Protein AF-A0A8H7SAU2-F1 (afdb_monomer_lite)

Sequence (273 aa):
MRPKKKQRILSVDTQWGIENRSTLSLKQFATQFSLLDKQRALNIYRSIIDQYLMGDRTRLKADLDTWERSSDYVIFWMERKRTQKQLNSRSTIATYTENILQQETDRLITDDIQPQQLVSSVGPSTRPEIDTIHAPQDCTSAQENDLTSGESSTSIPTASIFSDIRHIPPWQFAGMDIASAFNNYKLAVNGKTADNLLPIETHIHEILALSNILLLCPNQHSNLVLEYIPEEVLLSFHNSLLGECLYMNISWTDDEYIKVTRIVEEPNQILEL

pLDDT: mean 75.84, std 23.65, range [27.8, 98.38]

Structure (mmCIF, N/CA/C/O backbone):
data_AF-A0A8H7SAU2-F1
#
_entry.id   AF-A0A8H7SAU2-F1
#
loop_
_atom_site.group_PDB
_atom_site.id
_atom_site.type_symbol
_atom_site.label_atom_id
_atom_site.label_alt_id
_atom_site.label_comp_id
_atom_site.label_asym_id
_atom_site.label_entity_id
_atom_site.label_seq_id
_atom_site.pdbx_PDB_ins_code
_atom_site.Cartn_x
_atom_site.Cartn_y
_atom_site.Cartn_z
_atom_site.occupancy
_atom_site.B_iso_or_equiv
_atom_site.auth_seq_id
_atom_site.auth_comp_id
_atom_site.auth_asym_id
_atom_site.auth_atom_id
_atom_site.pdbx_PDB_model_num
ATOM 1 N N . MET A 1 1 ? 44.007 -32.999 -21.510 1.00 48.88 1 MET A N 1
ATOM 2 C CA . MET A 1 1 ? 42.570 -32.801 -21.211 1.00 48.88 1 MET A CA 1
ATOM 3 C C . MET A 1 1 ? 42.355 -31.361 -20.766 1.00 48.88 1 MET A C 1
ATOM 5 O O . MET A 1 1 ? 42.952 -30.963 -19.777 1.00 48.88 1 MET A O 1
ATOM 9 N N . ARG A 1 2 ? 41.585 -30.551 -21.507 1.00 48.62 2 ARG A N 1
ATOM 10 C CA . ARG A 1 2 ? 41.234 -29.189 -21.061 1.00 48.62 2 ARG A CA 1
ATOM 11 C C . ARG A 1 2 ? 40.118 -29.288 -20.011 1.00 48.62 2 ARG A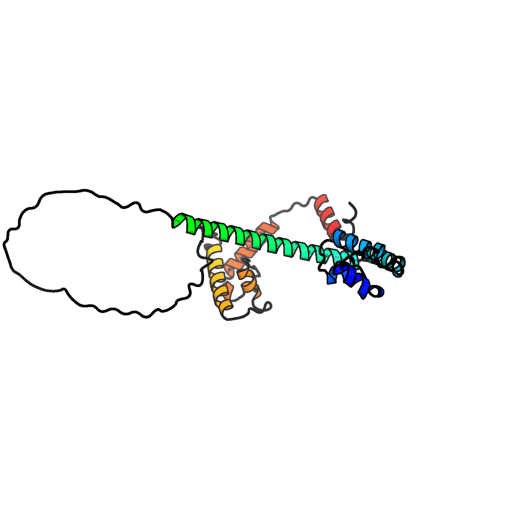 C 1
ATOM 13 O O . ARG A 1 2 ? 39.150 -30.006 -20.268 1.00 48.62 2 ARG A O 1
ATOM 20 N N . PRO A 1 3 ? 40.223 -28.612 -18.857 1.00 58.72 3 PRO A N 1
ATOM 21 C CA . PRO A 1 3 ? 39.174 -28.657 -17.848 1.00 58.72 3 PRO A CA 1
ATOM 22 C C . PRO A 1 3 ? 37.897 -28.020 -18.409 1.00 58.72 3 PRO A C 1
ATOM 24 O O . PRO A 1 3 ? 37.919 -26.896 -18.915 1.00 58.72 3 PRO A O 1
ATOM 27 N N . LYS A 1 4 ? 36.778 -28.751 -18.342 1.00 64.06 4 LYS A N 1
ATOM 28 C CA . LYS A 1 4 ? 35.452 -28.230 -18.693 1.00 64.06 4 LYS A CA 1
ATOM 29 C C . LYS A 1 4 ? 35.111 -27.113 -17.700 1.00 64.06 4 LYS A C 1
ATOM 31 O O . LYS A 1 4 ? 34.905 -27.385 -16.518 1.00 64.06 4 LYS A O 1
ATOM 36 N N . LYS A 1 5 ? 35.091 -25.855 -18.156 1.00 66.44 5 LYS A N 1
ATOM 37 C CA . LYS A 1 5 ? 34.616 -24.722 -17.347 1.00 66.44 5 LYS A CA 1
ATOM 38 C C . LYS A 1 5 ? 33.158 -24.993 -16.965 1.00 66.44 5 LYS A C 1
ATOM 40 O O . LYS A 1 5 ? 32.322 -25.160 -17.848 1.00 66.44 5 LYS A O 1
ATOM 45 N N . LYS A 1 6 ? 32.870 -25.053 -15.661 1.00 69.25 6 LYS A N 1
ATOM 46 C CA . LYS A 1 6 ? 31.499 -25.133 -15.145 1.00 69.25 6 LYS A CA 1
ATOM 47 C C . LYS A 1 6 ? 30.733 -23.904 -15.634 1.00 69.25 6 LYS A C 1
ATOM 49 O O . LYS A 1 6 ? 31.170 -22.776 -15.405 1.00 69.25 6 LYS A O 1
ATOM 54 N N . GLN A 1 7 ? 29.631 -24.132 -16.336 1.00 73.56 7 GLN A N 1
ATOM 55 C CA . GLN A 1 7 ? 28.734 -23.078 -16.789 1.00 73.56 7 GLN A CA 1
ATOM 56 C C . GLN A 1 7 ? 28.136 -22.413 -15.543 1.00 73.56 7 GLN A C 1
ATOM 58 O O . GLN A 1 7 ? 27.571 -23.096 -14.689 1.00 73.56 7 GLN A O 1
ATOM 63 N N . ARG A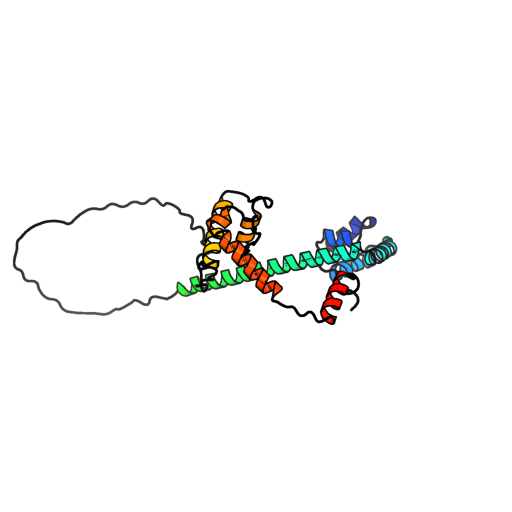 1 8 ? 28.347 -21.103 -15.376 1.00 81.94 8 ARG A N 1
ATOM 64 C CA . ARG A 1 8 ? 27.736 -20.356 -14.271 1.00 81.94 8 ARG A CA 1
ATOM 65 C C . ARG A 1 8 ? 26.236 -20.285 -14.535 1.00 81.94 8 ARG A C 1
ATOM 67 O O . ARG A 1 8 ? 25.830 -19.806 -15.589 1.00 81.94 8 ARG A O 1
ATOM 74 N N . ILE A 1 9 ? 25.445 -20.786 -13.592 1.00 89.69 9 ILE A N 1
ATOM 75 C CA . ILE A 1 9 ? 23.991 -20.646 -13.614 1.00 89.69 9 ILE A CA 1
ATOM 76 C C . ILE A 1 9 ? 23.690 -19.174 -13.331 1.00 89.69 9 ILE A C 1
ATOM 78 O O . ILE A 1 9 ? 24.150 -18.634 -12.323 1.00 89.69 9 ILE A O 1
ATOM 82 N N . LEU A 1 10 ? 22.988 -18.522 -14.255 1.00 93.81 10 LEU A N 1
ATOM 83 C CA . LEU A 1 10 ? 22.533 -17.147 -14.084 1.00 93.81 10 LEU A CA 1
ATOM 84 C C . LEU A 1 10 ? 21.370 -17.120 -13.093 1.00 93.81 10 LEU A C 1
ATOM 86 O O . LEU A 1 10 ? 20.569 -18.053 -13.034 1.00 93.81 10 LEU A O 1
ATOM 90 N N . SER A 1 11 ? 21.282 -16.050 -12.308 1.00 95.38 11 SER A N 1
ATOM 91 C CA . SER A 1 11 ? 20.118 -15.818 -11.462 1.00 95.38 11 SER A CA 1
ATOM 92 C C . SER A 1 11 ? 18.881 -15.537 -12.326 1.00 95.38 11 SER A C 1
ATOM 94 O O . SER A 1 11 ? 18.994 -15.047 -13.452 1.00 95.38 11 SER A O 1
ATOM 96 N N . VAL A 1 12 ? 17.696 -15.865 -11.803 1.00 96.81 12 VAL A N 1
ATOM 97 C CA . VAL A 1 12 ? 16.419 -15.766 -12.540 1.00 96.81 12 VAL A CA 1
ATOM 98 C C . VAL A 1 12 ? 16.156 -14.340 -13.037 1.00 96.81 12 VAL A C 1
ATOM 100 O O . VAL A 1 12 ? 15.708 -14.144 -14.162 1.00 96.81 12 VAL A O 1
ATOM 103 N N . ASP A 1 13 ? 16.491 -13.342 -12.224 1.00 96.38 13 ASP A N 1
ATOM 104 C CA . ASP A 1 13 ? 16.381 -11.922 -12.559 1.00 96.38 13 ASP A CA 1
ATOM 105 C C . ASP A 1 13 ? 17.319 -11.492 -13.692 1.00 96.38 13 ASP A C 1
ATOM 107 O O . ASP A 1 13 ? 16.901 -10.788 -14.613 1.00 96.38 13 ASP A O 1
ATOM 111 N N . THR A 1 14 ? 18.558 -11.980 -13.677 1.00 96.88 14 THR A N 1
ATOM 112 C CA . THR A 1 14 ? 19.530 -11.752 -14.749 1.00 96.88 14 THR A CA 1
ATOM 113 C C . THR A 1 14 ? 19.061 -12.381 -16.056 1.00 96.88 14 THR A C 1
ATOM 115 O O . THR A 1 14 ? 19.073 -11.721 -17.093 1.00 96.88 14 THR A O 1
ATOM 118 N N . GLN A 1 15 ? 18.619 -13.641 -16.008 1.00 97.19 15 GLN A N 1
ATOM 119 C CA . GLN A 1 15 ? 18.133 -14.360 -17.184 1.00 97.19 15 GLN A CA 1
ATOM 120 C C . GLN A 1 15 ? 16.924 -13.648 -17.807 1.00 97.19 15 GLN A C 1
ATOM 122 O O . GLN A 1 15 ? 16.921 -13.378 -19.007 1.00 97.19 15 GLN A O 1
ATOM 127 N N . TRP A 1 16 ? 15.949 -13.250 -16.986 1.00 97.69 16 TRP A N 1
ATOM 128 C CA . TRP A 1 16 ? 14.781 -12.503 -17.449 1.00 97.69 16 TRP A CA 1
ATOM 129 C C . TRP A 1 16 ? 15.165 -11.154 -18.076 1.00 97.69 16 TRP A C 1
ATOM 131 O O . TRP A 1 16 ? 14.619 -10.777 -19.114 1.00 97.69 16 TRP A O 1
ATOM 141 N N . GLY A 1 17 ? 16.134 -10.439 -17.492 1.00 97.44 17 GLY A N 1
ATOM 142 C CA . GLY A 1 17 ? 16.645 -9.183 -18.050 1.00 97.44 17 GLY A CA 1
ATOM 143 C C . GLY A 1 17 ? 17.286 -9.355 -19.432 1.00 97.44 17 GLY A C 1
ATOM 144 O O . GLY A 1 17 ? 17.115 -8.498 -20.298 1.00 97.44 17 GLY A O 1
ATOM 145 N N . ILE A 1 18 ? 17.972 -10.479 -19.663 1.00 96.94 18 ILE A N 1
ATOM 146 C CA . ILE A 1 18 ? 18.558 -10.824 -20.967 1.00 96.94 18 ILE A CA 1
ATOM 147 C C . ILE A 1 18 ? 17.468 -11.132 -21.999 1.00 96.94 18 ILE A C 1
ATOM 149 O O . ILE A 1 18 ? 17.527 -10.635 -23.126 1.00 96.94 18 ILE A O 1
ATOM 153 N N . GLU A 1 19 ? 16.465 -11.920 -21.617 1.00 97.69 19 GLU A N 1
ATOM 154 C CA . GLU A 1 19 ? 15.357 -12.317 -22.495 1.00 97.69 19 GLU A CA 1
ATOM 155 C C . GLU A 1 19 ? 14.481 -11.127 -22.911 1.00 97.69 19 GLU A C 1
ATOM 157 O O . GLU A 1 19 ? 14.005 -11.074 -24.043 1.00 97.69 19 GLU A O 1
ATOM 162 N N . ASN A 1 20 ? 14.332 -10.130 -22.035 1.00 97.69 20 ASN A N 1
ATOM 163 C CA . ASN A 1 20 ? 13.474 -8.963 -22.255 1.00 97.69 20 ASN A CA 1
ATOM 164 C C . ASN A 1 20 ? 14.253 -7.703 -22.670 1.00 97.69 20 ASN A C 1
ATOM 166 O O . ASN A 1 20 ? 13.739 -6.594 -22.544 1.00 97.69 20 ASN A O 1
ATOM 170 N N . ARG A 1 21 ? 15.484 -7.839 -23.185 1.00 96.75 21 ARG A N 1
ATOM 171 C CA . ARG A 1 21 ? 16.409 -6.713 -23.447 1.00 96.75 21 ARG A CA 1
ATOM 172 C C . ARG A 1 21 ? 15.821 -5.535 -24.237 1.00 96.75 21 ARG A C 1
ATOM 174 O O . ARG A 1 21 ? 16.235 -4.396 -24.036 1.00 96.75 21 ARG A O 1
ATOM 181 N N . SER A 1 22 ? 14.889 -5.787 -25.158 1.00 96.62 22 SER A N 1
ATOM 182 C CA . SER A 1 22 ? 14.312 -4.760 -26.036 1.00 96.62 22 SER A CA 1
ATOM 183 C C . SER A 1 22 ? 13.247 -3.914 -25.346 1.00 96.62 22 SER A C 1
ATOM 185 O O . SER A 1 22 ? 13.063 -2.761 -25.716 1.00 96.62 22 SER A O 1
ATOM 187 N N . THR A 1 23 ? 12.557 -4.474 -24.354 1.00 97.00 23 THR A N 1
ATOM 188 C CA . THR A 1 23 ? 11.495 -3.802 -23.588 1.00 97.00 23 THR A CA 1
ATOM 189 C C . THR A 1 23 ? 11.912 -3.514 -22.148 1.00 97.00 23 THR A C 1
ATOM 191 O O . THR A 1 23 ? 11.138 -2.948 -21.382 1.00 97.00 23 THR A O 1
ATOM 194 N N . LEU A 1 24 ? 13.124 -3.920 -21.762 1.00 97.94 24 LEU A N 1
ATOM 195 C CA . LEU A 1 24 ? 13.622 -3.818 -20.402 1.00 97.94 24 LEU A CA 1
ATOM 196 C C . LEU A 1 24 ? 13.614 -2.359 -19.928 1.00 97.94 24 LEU A C 1
ATOM 198 O O . LEU A 1 24 ? 14.284 -1.500 -20.491 1.00 97.94 24 LEU A O 1
ATOM 202 N N . SER A 1 25 ? 12.889 -2.112 -18.842 1.00 98.25 25 SER A N 1
ATOM 203 C CA . SER A 1 25 ? 12.907 -0.860 -18.087 1.00 98.25 25 SER A CA 1
ATOM 204 C C . SER A 1 25 ? 12.994 -1.168 -16.595 1.00 98.25 25 SER A C 1
ATOM 206 O O . SER A 1 25 ? 12.552 -2.233 -16.150 1.00 98.25 25 SER A O 1
ATOM 208 N N . LEU A 1 26 ? 13.521 -0.237 -15.794 1.00 98.31 26 LEU A N 1
ATOM 209 C CA . LEU A 1 26 ? 13.598 -0.426 -14.341 1.00 98.31 26 LEU A CA 1
ATOM 210 C C . LEU A 1 26 ? 12.205 -0.603 -13.717 1.00 98.31 26 LEU A C 1
ATOM 212 O O . LEU A 1 26 ? 12.035 -1.439 -12.831 1.00 98.31 26 LEU A O 1
ATOM 216 N N . LYS A 1 27 ? 11.196 0.128 -14.212 1.00 98.00 27 LYS A N 1
ATOM 217 C CA . LYS A 1 27 ? 9.799 0.007 -13.769 1.00 98.00 27 LYS A CA 1
ATOM 218 C C . LYS A 1 27 ? 9.258 -1.408 -13.984 1.00 98.00 27 LYS A C 1
ATOM 220 O O . LYS A 1 27 ? 8.715 -2.007 -13.052 1.00 98.00 27 LYS A O 1
ATOM 225 N N . GLN A 1 28 ? 9.428 -1.959 -15.190 1.00 98.00 28 GLN A N 1
ATOM 226 C CA . GLN A 1 28 ? 8.968 -3.312 -15.513 1.00 98.00 28 GLN A CA 1
ATOM 227 C C . GLN A 1 28 ? 9.749 -4.364 -14.721 1.00 98.00 28 GLN A C 1
ATOM 229 O O . GLN A 1 28 ? 9.147 -5.268 -14.151 1.00 98.00 28 GLN A O 1
ATOM 234 N N . PHE A 1 29 ? 11.069 -4.200 -14.607 1.00 98.19 29 PHE A N 1
ATOM 235 C CA . PHE A 1 29 ? 11.933 -5.097 -13.844 1.00 98.19 29 PHE A CA 1
ATOM 236 C C . PHE A 1 29 ? 11.549 -5.149 -12.357 1.00 98.19 29 PHE A C 1
ATOM 238 O O . PHE A 1 29 ? 11.297 -6.221 -11.810 1.00 98.19 29 PHE A O 1
ATOM 245 N N . ALA A 1 30 ? 11.422 -3.993 -11.700 1.00 98.06 30 ALA A N 1
ATOM 246 C CA . ALA A 1 30 ? 11.010 -3.927 -10.299 1.00 98.06 30 ALA A CA 1
ATOM 247 C C . ALA A 1 30 ? 9.604 -4.516 -10.082 1.00 98.06 30 ALA A C 1
ATOM 249 O O . ALA A 1 30 ? 9.336 -5.105 -9.032 1.00 98.06 30 ALA A O 1
ATOM 250 N N . THR A 1 31 ? 8.719 -4.390 -11.077 1.00 97.00 31 THR A N 1
ATOM 251 C CA . THR A 1 31 ? 7.371 -4.976 -11.056 1.00 97.00 31 THR A CA 1
ATOM 252 C C . THR A 1 31 ? 7.377 -6.483 -11.174 1.00 97.00 31 THR A C 1
ATOM 254 O O . THR A 1 31 ? 6.784 -7.136 -10.322 1.00 97.00 31 THR A O 1
ATOM 257 N N . GLN A 1 32 ? 8.124 -7.029 -12.128 1.00 97.88 32 GLN A N 1
ATOM 258 C CA . GLN A 1 32 ? 8.238 -8.469 -12.325 1.00 97.88 32 GLN A CA 1
ATOM 259 C C . GLN A 1 32 ? 8.745 -9.204 -11.075 1.00 97.88 32 GLN A C 1
ATOM 261 O O . GLN A 1 32 ? 8.275 -10.294 -10.764 1.00 97.88 32 GLN A O 1
ATOM 266 N N . PHE A 1 33 ? 9.697 -8.606 -10.354 1.00 97.19 33 PHE A N 1
ATOM 267 C CA . PHE A 1 33 ? 10.341 -9.222 -9.188 1.00 97.19 33 PHE A CA 1
ATOM 268 C C . PHE A 1 33 ? 9.823 -8.700 -7.844 1.00 97.19 33 PHE A C 1
ATOM 270 O O . PHE A 1 33 ? 10.441 -8.958 -6.812 1.00 97.19 33 PHE A O 1
ATOM 277 N N . SER A 1 34 ? 8.719 -7.943 -7.839 1.00 96.06 34 SER A N 1
ATOM 278 C CA . SER A 1 34 ? 8.116 -7.372 -6.624 1.00 96.06 34 SER A CA 1
ATOM 279 C C . SER A 1 34 ? 9.127 -6.655 -5.711 1.00 96.06 34 SER A C 1
ATOM 281 O O . SER A 1 34 ? 9.026 -6.693 -4.487 1.00 96.06 34 SER A O 1
ATOM 283 N N . LEU A 1 35 ? 10.125 -5.985 -6.300 1.00 96.94 35 LEU A N 1
ATOM 284 C CA . LEU A 1 35 ? 11.185 -5.301 -5.556 1.00 96.94 35 LEU A CA 1
ATOM 285 C C . LEU A 1 35 ? 10.658 -4.008 -4.935 1.00 96.94 35 LEU A C 1
ATOM 287 O O . LEU A 1 35 ? 10.403 -3.033 -5.640 1.00 96.94 35 LEU A O 1
ATOM 291 N N . LEU A 1 36 ? 10.476 -4.001 -3.620 1.00 95.88 36 LEU A N 1
ATOM 292 C CA . LEU A 1 36 ? 9.937 -2.843 -2.900 1.00 95.88 36 LEU A CA 1
ATOM 293 C C . LEU A 1 36 ? 11.010 -1.799 -2.569 1.00 95.88 36 LEU A C 1
ATOM 295 O O . LEU A 1 36 ? 10.711 -0.611 -2.504 1.00 95.88 36 LEU A O 1
ATOM 299 N N . ASP A 1 37 ? 12.257 -2.241 -2.404 1.00 96.56 37 ASP A N 1
ATOM 300 C CA . ASP A 1 37 ? 13.386 -1.368 -2.100 1.00 96.56 37 ASP A CA 1
ATOM 301 C C . ASP A 1 37 ? 13.992 -0.764 -3.376 1.00 96.56 37 ASP A C 1
ATOM 303 O O . ASP A 1 37 ? 14.486 -1.479 -4.257 1.00 96.56 37 ASP A O 1
ATOM 307 N N . LYS A 1 38 ? 13.967 0.572 -3.451 1.00 97.19 38 LYS A N 1
ATOM 308 C CA . LYS A 1 38 ? 14.471 1.352 -4.589 1.00 97.19 38 LYS A CA 1
ATOM 309 C C . LYS A 1 38 ? 15.948 1.080 -4.869 1.00 97.19 38 LYS A C 1
ATOM 311 O O . LYS A 1 38 ? 16.321 0.835 -6.018 1.00 97.19 38 LYS A O 1
ATOM 316 N N . GLN A 1 39 ? 16.791 1.128 -3.840 1.00 97.50 39 GLN A N 1
ATOM 317 C CA . GLN A 1 39 ? 18.241 1.068 -4.013 1.00 97.50 39 GLN A CA 1
ATOM 318 C C . GLN A 1 39 ? 18.687 -0.320 -4.470 1.00 97.50 39 GLN A C 1
ATOM 320 O O . GLN A 1 39 ? 19.502 -0.458 -5.382 1.00 97.50 39 GLN A O 1
ATOM 325 N N . ARG A 1 40 ? 18.096 -1.363 -3.888 1.00 97.06 40 ARG A N 1
ATOM 326 C CA . ARG A 1 40 ? 18.303 -2.751 -4.291 1.00 97.06 40 ARG A CA 1
ATOM 327 C C . ARG A 1 40 ? 17.893 -2.972 -5.742 1.00 97.06 40 ARG A C 1
ATOM 329 O O . ARG A 1 40 ? 18.668 -3.563 -6.491 1.00 97.06 40 ARG A O 1
ATOM 336 N N . ALA A 1 41 ? 16.717 -2.490 -6.149 1.00 97.75 41 ALA A N 1
ATOM 337 C CA . ALA A 1 41 ? 16.254 -2.627 -7.528 1.00 97.75 41 ALA A CA 1
ATOM 338 C C . ALA A 1 41 ? 17.203 -1.944 -8.522 1.00 97.75 41 ALA A C 1
ATOM 340 O O . ALA A 1 41 ? 17.589 -2.560 -9.514 1.00 97.75 41 ALA A O 1
ATOM 341 N N . LEU A 1 42 ? 17.638 -0.716 -8.220 1.00 98.00 42 LEU A N 1
ATOM 342 C CA . LEU A 1 42 ? 18.612 0.023 -9.027 1.00 98.00 42 LEU A CA 1
ATOM 343 C C . LEU A 1 42 ? 19.943 -0.716 -9.154 1.00 98.00 42 LEU A C 1
ATOM 345 O O . LEU A 1 42 ? 20.472 -0.836 -10.257 1.00 98.00 42 LEU A O 1
ATOM 349 N N . ASN A 1 43 ? 20.476 -1.230 -8.046 1.00 98.00 43 ASN A N 1
ATOM 350 C CA . ASN A 1 43 ? 21.754 -1.937 -8.039 1.00 98.00 43 ASN A CA 1
ATOM 351 C C . ASN A 1 43 ? 21.707 -3.204 -8.899 1.00 98.00 43 ASN A C 1
ATOM 353 O O . ASN A 1 43 ? 22.609 -3.432 -9.706 1.00 98.00 43 ASN A O 1
ATOM 357 N N . ILE A 1 44 ? 20.643 -4.002 -8.767 1.00 97.31 44 ILE A N 1
ATOM 358 C CA . ILE A 1 44 ? 20.465 -5.217 -9.570 1.00 97.31 44 ILE A CA 1
ATOM 359 C C . ILE A 1 44 ? 20.307 -4.847 -11.049 1.00 97.31 44 ILE A C 1
ATOM 361 O O . ILE A 1 44 ? 21.019 -5.381 -11.896 1.00 97.31 44 ILE A O 1
ATOM 365 N N . TYR A 1 45 ? 19.442 -3.880 -11.359 1.00 98.25 45 TYR A N 1
ATOM 366 C CA . TYR A 1 45 ? 19.191 -3.427 -12.727 1.00 98.25 45 TYR A CA 1
ATOM 367 C C . TYR A 1 45 ? 20.460 -2.902 -13.416 1.00 98.25 45 TYR A C 1
ATOM 369 O O . TYR A 1 45 ? 20.790 -3.321 -14.526 1.00 98.25 45 TYR A O 1
ATOM 377 N N . ARG A 1 46 ? 21.228 -2.041 -12.734 1.00 98.19 46 ARG A N 1
ATOM 378 C CA . ARG A 1 46 ? 22.506 -1.513 -13.239 1.00 98.19 46 ARG A CA 1
ATOM 379 C C . ARG A 1 46 ? 23.537 -2.626 -13.432 1.00 98.19 46 ARG A C 1
ATOM 381 O O . ARG A 1 46 ? 24.214 -2.641 -14.456 1.00 98.19 46 ARG A O 1
ATOM 388 N N . SER A 1 47 ? 23.607 -3.586 -12.507 1.00 97.94 47 SER A N 1
ATOM 389 C CA . SER A 1 47 ? 24.487 -4.756 -12.626 1.00 97.94 47 SER A CA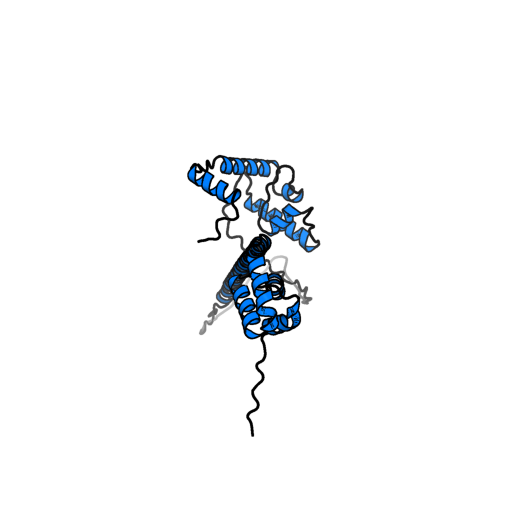 1
ATOM 390 C C . SER A 1 47 ? 24.161 -5.598 -13.865 1.00 97.94 47 SER A C 1
ATOM 392 O O . SER A 1 47 ? 25.067 -5.954 -14.619 1.00 97.94 47 SER A O 1
ATOM 394 N N . ILE A 1 48 ? 22.873 -5.859 -14.128 1.00 97.38 48 ILE A N 1
ATOM 395 C CA . ILE A 1 48 ? 22.432 -6.607 -15.315 1.00 97.38 48 ILE A CA 1
ATOM 396 C C . ILE A 1 48 ? 22.840 -5.873 -16.597 1.00 97.38 48 ILE A C 1
ATOM 398 O O . ILE A 1 48 ? 23.427 -6.477 -17.498 1.00 97.38 48 ILE A O 1
ATOM 402 N N . ILE A 1 49 ? 22.584 -4.562 -16.656 1.00 97.88 49 ILE A N 1
ATOM 403 C CA . ILE A 1 49 ? 22.951 -3.723 -17.801 1.00 97.88 49 ILE A CA 1
ATOM 404 C C . ILE A 1 49 ? 24.458 -3.766 -18.061 1.00 97.88 49 ILE A C 1
ATOM 406 O O . ILE A 1 49 ? 24.892 -3.978 -19.193 1.00 97.88 49 ILE A O 1
ATOM 410 N N . ASP A 1 50 ? 25.255 -3.556 -17.014 1.00 97.44 50 ASP A N 1
ATOM 411 C CA . ASP A 1 50 ? 26.702 -3.421 -17.137 1.00 97.44 50 ASP A CA 1
ATOM 412 C C . ASP A 1 50 ? 27.392 -4.749 -17.487 1.00 97.44 50 ASP A C 1
ATOM 414 O O . ASP A 1 50 ? 28.389 -4.735 -18.210 1.00 97.44 50 ASP A O 1
ATOM 418 N N . GLN A 1 51 ? 26.874 -5.886 -17.009 1.00 96.88 51 GLN A N 1
ATOM 419 C CA . GLN A 1 51 ? 27.509 -7.194 -17.202 1.00 96.88 51 GLN A CA 1
ATOM 420 C C . GLN A 1 51 ? 27.006 -7.956 -18.433 1.00 96.88 51 GLN A C 1
ATOM 422 O O . GLN A 1 51 ? 27.799 -8.651 -19.070 1.00 96.88 51 GLN A O 1
ATOM 427 N N . TYR A 1 52 ? 25.718 -7.849 -18.774 1.00 96.88 52 TYR A N 1
ATOM 428 C CA . TYR A 1 52 ? 25.086 -8.757 -19.742 1.00 96.88 52 TYR A CA 1
ATOM 429 C C . TYR A 1 52 ? 24.498 -8.057 -20.971 1.00 96.88 52 TYR A C 1
ATOM 431 O O . TYR A 1 52 ? 24.347 -8.697 -22.010 1.00 96.88 52 TYR A O 1
ATOM 439 N N . LEU A 1 53 ? 24.210 -6.753 -20.903 1.00 96.56 53 LEU A N 1
ATOM 440 C CA . LEU A 1 53 ? 23.518 -6.013 -21.969 1.00 96.56 53 LEU A CA 1
ATOM 441 C C . LEU A 1 53 ? 24.396 -4.928 -22.598 1.00 96.56 53 LEU A C 1
ATOM 443 O O . LEU A 1 53 ? 23.960 -3.798 -22.811 1.00 96.56 53 LEU A O 1
ATOM 447 N N . MET A 1 54 ? 25.644 -5.266 -22.933 1.00 95.62 54 MET A N 1
ATOM 448 C CA . MET A 1 54 ? 26.609 -4.277 -23.432 1.00 95.62 54 MET A CA 1
ATOM 449 C C . MET A 1 54 ? 26.149 -3.543 -24.703 1.00 95.62 54 MET A C 1
ATOM 451 O O . MET A 1 54 ? 26.451 -2.363 -24.849 1.00 95.62 54 MET A O 1
ATOM 455 N N . GLY A 1 55 ? 25.397 -4.207 -25.590 1.00 96.69 55 GLY A N 1
ATOM 456 C CA . GLY A 1 55 ? 24.878 -3.599 -26.823 1.00 96.69 55 GLY A CA 1
ATOM 457 C C . GLY A 1 55 ? 23.772 -2.559 -26.600 1.00 96.69 55 GLY A C 1
ATOM 458 O O . GLY A 1 55 ? 23.710 -1.575 -27.327 1.00 96.69 55 GLY A O 1
ATOM 459 N N . ASP A 1 56 ? 22.944 -2.736 -25.568 1.00 97.44 56 ASP A N 1
ATOM 460 C CA . ASP A 1 56 ? 21.825 -1.839 -25.239 1.00 97.44 56 ASP A CA 1
ATOM 461 C C . ASP A 1 56 ? 22.163 -0.865 -24.092 1.00 97.44 56 ASP A C 1
ATOM 463 O O . ASP A 1 56 ? 21.344 -0.027 -23.714 1.00 97.44 56 ASP A O 1
ATOM 467 N N . ARG A 1 57 ? 23.378 -0.953 -23.533 1.00 97.31 57 ARG A N 1
ATOM 468 C CA . ARG A 1 57 ? 23.807 -0.244 -22.318 1.00 97.31 57 ARG A CA 1
ATOM 469 C C . ARG A 1 57 ? 23.559 1.259 -22.369 1.00 97.31 57 ARG A C 1
ATOM 471 O O . ARG A 1 57 ? 23.041 1.817 -21.406 1.00 97.31 57 ARG A O 1
ATOM 478 N N . THR A 1 58 ? 23.934 1.912 -23.466 1.00 97.88 58 THR A N 1
ATOM 479 C CA . THR A 1 58 ? 23.781 3.366 -23.619 1.00 97.88 58 THR A CA 1
ATOM 480 C C . THR A 1 58 ? 22.310 3.770 -23.628 1.00 97.88 58 THR A C 1
ATOM 482 O O . THR A 1 58 ? 21.937 4.697 -22.914 1.00 97.88 58 THR A O 1
ATOM 485 N N . ARG A 1 59 ? 21.469 3.036 -24.372 1.00 97.88 59 ARG A N 1
ATOM 486 C CA . ARG A 1 59 ? 20.019 3.271 -24.432 1.00 97.88 59 ARG A CA 1
ATOM 487 C C . ARG A 1 59 ? 19.388 3.086 -23.054 1.00 97.88 59 ARG A C 1
ATOM 489 O O . ARG A 1 59 ? 18.777 4.007 -22.540 1.00 97.88 59 ARG A O 1
ATOM 496 N N . LEU A 1 60 ? 19.620 1.936 -22.419 1.00 98.06 60 LEU A N 1
ATOM 497 C CA . LEU A 1 60 ? 19.012 1.591 -21.130 1.00 98.06 60 LEU A CA 1
ATOM 498 C C . LEU A 1 60 ? 19.427 2.534 -19.991 1.00 98.06 60 LEU A C 1
ATOM 500 O O . LEU A 1 60 ? 18.638 2.756 -19.073 1.00 98.06 60 LEU A O 1
ATOM 504 N N . LYS A 1 61 ? 20.646 3.090 -20.034 1.00 98.12 61 LYS A N 1
ATOM 505 C CA . LYS A 1 61 ? 21.077 4.135 -19.092 1.00 98.12 61 LYS A CA 1
ATOM 506 C C . LYS A 1 61 ? 20.392 5.470 -19.367 1.00 98.12 61 LYS A C 1
ATOM 508 O O . LYS A 1 61 ? 19.899 6.077 -18.428 1.00 98.12 61 LYS A O 1
ATOM 513 N N . ALA A 1 62 ? 20.295 5.887 -20.629 1.00 98.19 62 ALA A N 1
ATOM 514 C CA . ALA A 1 62 ? 19.576 7.109 -20.990 1.00 98.19 62 ALA A CA 1
ATOM 515 C C . ALA A 1 62 ? 18.079 7.026 -20.639 1.00 98.19 62 ALA A C 1
ATOM 517 O O . ALA A 1 62 ? 17.520 7.982 -20.100 1.00 98.19 62 ALA A O 1
ATOM 518 N N . ASP A 1 63 ? 17.446 5.876 -20.880 1.00 98.19 63 ASP A N 1
ATOM 519 C CA . ASP A 1 63 ? 16.053 5.611 -20.505 1.00 98.19 63 ASP A CA 1
ATOM 520 C C . ASP A 1 63 ? 15.877 5.676 -18.982 1.00 98.19 63 ASP A C 1
ATOM 522 O O . ASP A 1 63 ? 14.928 6.288 -18.492 1.00 98.19 63 ASP A O 1
ATOM 526 N N . LEU A 1 64 ? 16.815 5.088 -18.223 1.00 98.19 64 LEU A N 1
ATOM 527 C CA . LEU A 1 64 ? 16.819 5.162 -16.763 1.00 98.19 64 LEU A CA 1
ATOM 528 C C . LEU A 1 64 ? 16.948 6.608 -16.276 1.00 98.19 64 LEU A C 1
ATOM 530 O O . LEU A 1 64 ? 16.128 7.035 -15.472 1.00 98.19 64 LEU A O 1
ATOM 534 N N . ASP A 1 65 ? 17.922 7.363 -16.783 1.00 98.25 65 ASP A N 1
ATOM 535 C CA . ASP A 1 65 ? 18.153 8.757 -16.391 1.00 98.25 65 ASP A CA 1
ATOM 536 C C . ASP A 1 65 ? 16.954 9.651 -16.749 1.00 98.25 65 ASP A C 1
ATOM 538 O O . ASP A 1 65 ? 16.623 10.596 -16.033 1.00 98.25 65 ASP A O 1
ATOM 542 N N . THR A 1 66 ? 16.295 9.376 -17.877 1.00 98.38 66 THR A N 1
ATOM 543 C CA . THR A 1 66 ? 15.075 10.083 -18.290 1.00 98.38 66 THR A CA 1
ATOM 544 C C . THR A 1 66 ? 13.925 9.760 -17.342 1.00 98.38 66 THR A C 1
ATOM 546 O O . THR A 1 66 ? 13.231 10.667 -16.883 1.00 98.38 66 THR A O 1
ATOM 549 N N . TRP A 1 67 ? 13.747 8.483 -16.998 1.00 98.00 67 TRP A N 1
ATOM 550 C CA . TRP A 1 67 ? 12.702 8.059 -16.076 1.00 98.00 67 TRP A CA 1
ATOM 551 C C . TRP A 1 67 ? 12.943 8.574 -14.652 1.00 98.00 67 TRP A C 1
ATOM 553 O O . TRP A 1 67 ? 12.001 9.073 -14.048 1.00 98.00 67 TRP A O 1
ATOM 563 N N . GLU A 1 68 ? 14.175 8.551 -14.134 1.00 97.56 68 GLU A N 1
ATOM 564 C CA . GLU A 1 68 ? 14.523 9.060 -12.793 1.00 97.56 68 GLU A CA 1
ATOM 565 C C . GLU A 1 68 ? 14.130 10.535 -12.585 1.00 97.56 68 GLU A C 1
ATOM 567 O O . GLU A 1 68 ? 13.820 10.926 -11.462 1.00 97.56 68 GLU A O 1
ATOM 572 N N . ARG A 1 69 ? 14.079 11.337 -13.658 1.00 97.12 69 ARG A N 1
ATOM 573 C CA . ARG A 1 69 ? 13.649 12.750 -13.625 1.00 97.12 69 ARG A CA 1
ATOM 574 C C . ARG A 1 69 ? 12.140 12.954 -13.803 1.00 97.12 69 ARG A C 1
ATOM 576 O O . ARG A 1 69 ? 11.666 14.083 -13.731 1.00 97.12 69 ARG A O 1
ATOM 583 N N . SER A 1 70 ? 11.384 11.894 -14.079 1.00 97.44 70 SER A N 1
ATOM 584 C CA . SER A 1 70 ? 9.940 11.972 -14.319 1.00 97.44 70 SER A CA 1
ATOM 585 C C . SER A 1 70 ? 9.129 11.935 -13.020 1.00 97.44 70 SER A C 1
ATOM 587 O O . SER A 1 70 ? 9.523 11.308 -12.035 1.00 97.44 70 SER A O 1
ATOM 589 N N . SER A 1 71 ? 7.933 12.530 -13.037 1.00 96.25 71 SER A N 1
ATOM 590 C CA . SER A 1 71 ? 6.948 12.380 -11.955 1.00 96.25 71 SER A CA 1
ATOM 591 C C . SER A 1 71 ? 6.543 10.919 -11.741 1.00 96.25 71 SER A C 1
ATOM 593 O O . SER A 1 71 ? 6.349 10.484 -10.606 1.00 96.25 71 SER A O 1
ATOM 595 N N . ASP A 1 72 ? 6.476 10.138 -12.822 1.00 96.38 72 ASP A N 1
ATOM 596 C CA . ASP A 1 72 ? 6.120 8.717 -12.796 1.00 96.38 72 ASP A CA 1
ATOM 597 C C . ASP A 1 72 ? 7.060 7.896 -11.915 1.00 96.38 72 ASP A C 1
ATOM 599 O O . ASP A 1 72 ? 6.629 6.945 -11.262 1.00 96.38 72 ASP A O 1
ATOM 603 N N . TYR A 1 73 ? 8.344 8.250 -11.885 1.00 97.56 73 TYR A N 1
ATOM 604 C CA . TYR A 1 73 ? 9.324 7.603 -11.022 1.00 97.56 73 TYR A CA 1
ATOM 605 C C . TYR A 1 73 ? 9.046 7.863 -9.542 1.00 97.56 73 TYR A C 1
ATOM 607 O O . TYR A 1 73 ? 9.076 6.931 -8.734 1.00 97.56 73 TYR A O 1
ATOM 615 N N . VAL A 1 74 ? 8.735 9.113 -9.188 1.00 94.56 74 VAL A N 1
ATOM 616 C CA . VAL A 1 74 ? 8.406 9.504 -7.810 1.00 94.56 74 VAL A CA 1
ATOM 617 C C . VAL A 1 74 ? 7.144 8.781 -7.343 1.00 94.56 74 VAL A C 1
ATOM 619 O O . VAL A 1 74 ? 7.162 8.138 -6.292 1.00 94.56 74 VAL A O 1
ATOM 622 N N . ILE A 1 75 ? 6.080 8.814 -8.152 1.00 93.25 75 ILE A N 1
ATOM 623 C CA . ILE A 1 75 ? 4.802 8.149 -7.855 1.00 93.25 75 ILE A CA 1
ATOM 624 C C . ILE A 1 75 ? 5.011 6.641 -7.676 1.00 93.25 75 ILE A C 1
ATOM 626 O O . ILE A 1 75 ? 4.578 6.069 -6.675 1.00 93.25 75 ILE A O 1
ATOM 630 N N . PHE A 1 76 ? 5.740 6.003 -8.596 1.00 97.69 76 PHE A N 1
ATOM 631 C CA . PHE A 1 76 ? 5.995 4.565 -8.553 1.00 97.69 76 PHE A CA 1
ATOM 632 C C . PHE A 1 76 ? 6.692 4.125 -7.258 1.00 97.69 76 PHE A C 1
ATOM 634 O O . PHE A 1 76 ? 6.279 3.155 -6.617 1.00 97.69 76 PHE A O 1
ATOM 641 N N . TRP A 1 77 ? 7.745 4.833 -6.837 1.00 97.06 77 TRP A N 1
ATOM 642 C CA . TRP A 1 77 ? 8.459 4.475 -5.609 1.00 97.06 77 TRP A CA 1
ATOM 643 C C . TRP A 1 77 ? 7.697 4.856 -4.341 1.00 97.06 77 TRP A C 1
ATOM 645 O O . TRP A 1 77 ? 7.806 4.148 -3.337 1.00 97.06 77 TRP A O 1
ATOM 655 N N . MET A 1 78 ? 6.892 5.918 -4.379 1.00 93.56 78 MET A N 1
ATOM 656 C CA . MET A 1 78 ? 5.989 6.265 -3.283 1.00 93.56 78 MET A CA 1
ATOM 657 C C . MET A 1 78 ? 4.967 5.148 -3.036 1.00 93.56 78 MET A C 1
ATOM 659 O O . MET A 1 78 ? 4.794 4.714 -1.894 1.00 93.56 78 MET A O 1
ATOM 663 N N . GLU A 1 79 ? 4.345 4.634 -4.098 1.00 93.31 79 GLU A N 1
ATOM 664 C CA . GLU A 1 79 ? 3.393 3.524 -4.022 1.00 93.31 79 GLU A CA 1
ATOM 665 C C . GLU A 1 79 ? 4.055 2.259 -3.463 1.00 93.31 79 GLU A C 1
ATOM 667 O O . GLU A 1 79 ? 3.551 1.654 -2.517 1.00 93.31 79 GLU A O 1
ATOM 672 N N . ARG A 1 80 ? 5.255 1.904 -3.939 1.00 95.19 80 ARG A N 1
ATOM 673 C CA . ARG A 1 80 ? 5.992 0.751 -3.394 1.00 95.19 80 ARG A CA 1
ATOM 674 C C . ARG A 1 80 ? 6.376 0.910 -1.933 1.00 95.19 80 ARG A C 1
ATOM 676 O O . ARG A 1 80 ? 6.253 -0.049 -1.173 1.00 95.19 80 ARG A O 1
ATOM 683 N N . LYS A 1 81 ? 6.787 2.109 -1.514 1.00 92.81 81 LYS A N 1
ATOM 684 C CA . LYS A 1 81 ? 7.070 2.410 -0.105 1.00 92.81 81 LYS A CA 1
ATOM 685 C C . LYS A 1 81 ? 5.810 2.260 0.753 1.00 92.81 81 LYS A C 1
ATOM 687 O O . LYS A 1 81 ? 5.893 1.756 1.872 1.00 92.81 81 LYS A O 1
ATOM 692 N N . ARG A 1 82 ? 4.637 2.649 0.237 1.00 91.31 82 ARG A N 1
ATOM 693 C CA . ARG A 1 82 ? 3.342 2.419 0.898 1.00 91.31 82 ARG A CA 1
ATOM 694 C C . ARG A 1 82 ? 3.049 0.924 1.034 1.00 91.31 82 ARG A C 1
ATOM 696 O O . ARG A 1 82 ? 2.754 0.479 2.142 1.00 91.31 82 ARG A O 1
ATOM 703 N N . THR A 1 83 ? 3.207 0.151 -0.037 1.00 91.38 83 THR A N 1
ATOM 704 C CA . THR A 1 83 ? 3.032 -1.311 -0.019 1.00 91.38 83 THR A CA 1
ATOM 705 C C . THR A 1 83 ? 3.986 -1.983 0.968 1.00 91.38 83 THR A C 1
ATOM 707 O O . THR A 1 83 ? 3.572 -2.831 1.752 1.00 91.38 83 THR A O 1
ATOM 710 N N . GLN A 1 84 ? 5.252 -1.561 1.007 1.00 92.62 84 GLN A N 1
ATOM 711 C CA . GLN A 1 84 ? 6.231 -2.068 1.966 1.00 92.62 84 GLN A CA 1
ATOM 712 C C . GLN A 1 84 ? 5.804 -1.808 3.412 1.00 92.62 84 GLN A C 1
ATOM 714 O O . GLN A 1 84 ? 5.860 -2.716 4.236 1.00 92.62 84 GLN A O 1
A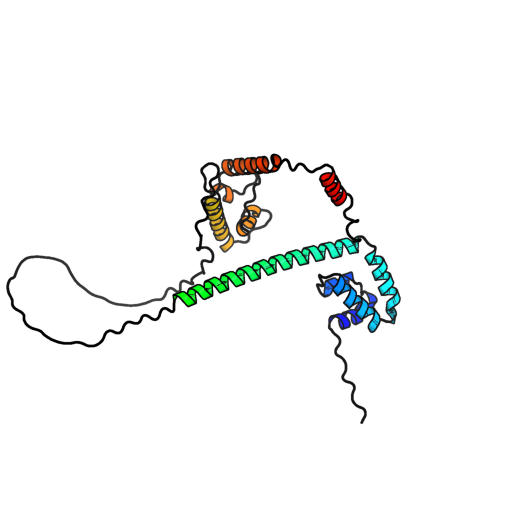TOM 719 N N . LYS A 1 85 ? 5.327 -0.596 3.723 1.00 87.88 85 LYS A N 1
ATOM 720 C CA . LYS A 1 85 ? 4.802 -0.279 5.059 1.00 87.88 85 LYS A CA 1
ATOM 721 C C . LYS A 1 85 ? 3.620 -1.173 5.437 1.00 87.88 85 LYS A C 1
ATOM 723 O O . LYS A 1 85 ? 3.591 -1.665 6.559 1.00 87.88 85 LYS A O 1
ATOM 728 N N . GLN A 1 86 ? 2.689 -1.414 4.512 1.00 87.19 86 GLN A N 1
ATOM 729 C CA . GLN A 1 86 ? 1.536 -2.292 4.745 1.00 87.19 86 GLN A CA 1
ATOM 730 C C . GLN A 1 86 ? 1.942 -3.751 4.990 1.00 87.19 86 GLN A C 1
ATOM 732 O O . GLN A 1 86 ? 1.378 -4.418 5.856 1.00 87.19 86 GLN A O 1
ATOM 737 N N . LEU A 1 87 ? 2.920 -4.264 4.240 1.00 89.31 87 LEU A N 1
ATOM 738 C CA . LEU A 1 87 ? 3.435 -5.618 4.450 1.00 89.31 87 LEU A CA 1
ATOM 739 C C . LEU A 1 87 ? 4.176 -5.732 5.780 1.00 89.31 87 LEU A C 1
ATOM 741 O O . LEU A 1 87 ? 3.956 -6.692 6.512 1.00 89.31 87 LEU A O 1
ATOM 745 N N . ASN A 1 88 ? 4.984 -4.731 6.128 1.00 86.75 88 ASN A N 1
ATOM 746 C CA . ASN A 1 88 ? 5.680 -4.699 7.408 1.00 86.75 88 ASN A CA 1
ATOM 747 C C . ASN A 1 88 ? 4.690 -4.662 8.576 1.00 86.75 88 ASN A C 1
ATOM 749 O O . ASN A 1 88 ? 4.832 -5.455 9.497 1.00 86.75 88 ASN A O 1
ATOM 753 N N . SER A 1 89 ? 3.649 -3.821 8.521 1.00 83.50 89 SER A N 1
ATOM 754 C CA . SER A 1 89 ? 2.638 -3.775 9.584 1.00 83.50 89 SER A CA 1
ATOM 755 C C . SER A 1 89 ? 1.899 -5.105 9.726 1.00 83.50 89 SER A C 1
ATOM 757 O O . SER A 1 89 ? 1.696 -5.574 10.841 1.00 83.50 89 SER A O 1
ATOM 759 N N . ARG A 1 90 ? 1.541 -5.753 8.608 1.00 85.69 90 ARG A N 1
ATOM 760 C CA . ARG A 1 90 ? 0.915 -7.086 8.625 1.00 85.69 90 ARG A CA 1
ATOM 761 C C . ARG A 1 90 ? 1.846 -8.151 9.194 1.00 85.69 90 ARG A C 1
ATOM 763 O O . ARG A 1 90 ? 1.397 -8.964 9.991 1.00 85.69 90 ARG A O 1
ATOM 770 N N . SER A 1 91 ? 3.126 -8.127 8.825 1.00 86.44 91 SER A N 1
ATOM 771 C CA . SER A 1 91 ? 4.130 -9.038 9.376 1.00 86.44 91 SER A CA 1
ATOM 772 C C . SER A 1 91 ? 4.286 -8.841 10.880 1.00 86.44 91 SER A C 1
ATOM 774 O O . SER A 1 91 ? 4.299 -9.822 11.608 1.00 86.44 91 SER A O 1
ATOM 776 N N . THR A 1 92 ? 4.357 -7.596 11.359 1.00 82.69 92 THR A N 1
ATOM 777 C CA . THR A 1 92 ? 4.447 -7.301 12.794 1.00 82.69 92 THR A CA 1
ATOM 778 C C . THR A 1 92 ? 3.229 -7.819 13.550 1.00 82.69 92 THR A C 1
ATOM 780 O O . THR A 1 92 ? 3.391 -8.408 14.614 1.00 82.69 92 THR A O 1
ATOM 783 N N . ILE A 1 93 ? 2.025 -7.648 12.995 1.00 81.94 93 ILE A N 1
ATOM 784 C CA . ILE A 1 93 ? 0.796 -8.191 13.588 1.00 81.94 93 ILE A CA 1
ATOM 785 C C . ILE A 1 93 ? 0.848 -9.720 13.622 1.00 81.94 93 ILE A C 1
ATOM 787 O O . ILE A 1 93 ? 0.604 -10.298 14.672 1.00 81.94 93 ILE A O 1
ATOM 791 N N . ALA A 1 94 ? 1.215 -10.373 12.516 1.00 80.69 94 ALA A N 1
ATOM 792 C CA . ALA A 1 94 ? 1.306 -11.830 12.458 1.00 80.69 94 ALA A CA 1
ATOM 793 C C . ALA A 1 94 ? 2.307 -12.383 13.483 1.00 80.69 94 ALA A C 1
ATOM 795 O O . ALA A 1 94 ? 1.968 -13.292 14.231 1.00 80.69 94 ALA A O 1
ATOM 796 N N . THR A 1 95 ? 3.497 -11.782 13.582 1.00 82.31 95 THR A N 1
ATOM 797 C CA . THR A 1 95 ? 4.506 -12.154 14.584 1.00 82.31 95 THR A CA 1
ATOM 798 C C . THR A 1 95 ? 4.012 -11.909 16.007 1.00 82.31 95 THR A C 1
ATOM 800 O O . THR A 1 95 ? 4.265 -12.713 16.896 1.00 82.31 95 THR A O 1
ATOM 803 N N . TYR A 1 96 ? 3.290 -10.813 16.251 1.00 82.50 96 TYR A N 1
ATOM 804 C CA . TYR A 1 96 ? 2.684 -10.565 17.556 1.00 82.50 96 TYR A CA 1
ATOM 805 C C . TYR A 1 96 ? 1.652 -11.645 17.908 1.00 82.50 96 TYR A C 1
ATOM 807 O O . TYR A 1 96 ? 1.715 -12.206 18.998 1.00 82.50 96 TYR A O 1
ATOM 815 N N . THR A 1 97 ? 0.747 -11.980 16.986 1.00 79.75 97 THR A N 1
ATOM 816 C CA . THR A 1 97 ? -0.244 -13.047 17.177 1.00 79.75 97 THR A CA 1
ATOM 817 C C . THR A 1 97 ? 0.424 -14.401 17.406 1.00 79.75 97 THR A C 1
ATOM 819 O O . THR A 1 97 ? 0.012 -15.122 18.307 1.00 79.75 97 THR A O 1
ATOM 822 N N . GLU A 1 98 ? 1.476 -14.726 16.654 1.00 83.06 98 GLU A N 1
ATOM 823 C CA . GLU A 1 98 ? 2.271 -15.946 16.837 1.00 83.06 98 GLU A CA 1
ATOM 824 C C . GLU A 1 98 ? 2.912 -15.999 18.231 1.00 83.06 98 GLU A C 1
ATOM 826 O O . GLU A 1 98 ? 2.787 -17.005 18.923 1.00 83.06 98 GLU A O 1
ATOM 831 N N . ASN A 1 99 ? 3.507 -14.897 18.695 1.00 80.81 99 ASN A N 1
ATOM 832 C CA . ASN A 1 99 ? 4.096 -14.821 20.033 1.00 80.81 99 ASN A CA 1
ATOM 833 C C . ASN A 1 99 ? 3.054 -14.995 21.147 1.00 80.81 99 ASN A C 1
ATOM 835 O O . ASN A 1 99 ? 3.328 -15.672 22.134 1.00 80.81 99 ASN A O 1
ATOM 839 N N . ILE A 1 100 ? 1.867 -14.395 21.002 1.00 81.19 100 ILE A N 1
ATOM 840 C CA . ILE A 1 100 ? 0.775 -14.557 21.973 1.00 81.19 100 ILE A CA 1
ATOM 841 C C . ILE A 1 100 ? 0.273 -16.002 21.978 1.00 81.19 100 ILE A C 1
ATOM 843 O O . ILE A 1 100 ? 0.112 -16.583 23.047 1.00 81.19 100 ILE A O 1
ATOM 847 N N . LEU A 1 101 ? 0.075 -16.607 20.804 1.00 79.75 101 LEU A N 1
ATOM 848 C CA . LEU A 1 101 ? -0.327 -18.010 20.699 1.00 79.75 101 LEU A CA 1
ATOM 849 C C . LEU A 1 101 ? 0.705 -18.939 21.339 1.00 79.75 101 LEU A C 1
ATOM 851 O O . LEU A 1 101 ? 0.321 -19.845 22.076 1.00 79.75 101 LEU A O 1
ATOM 855 N N . GLN A 1 102 ? 1.996 -18.700 21.104 1.00 81.12 102 GLN A N 1
ATOM 856 C CA . GLN A 1 102 ? 3.062 -19.474 21.732 1.00 81.12 102 GLN A CA 1
ATOM 857 C C . GLN A 1 102 ? 3.047 -19.299 23.254 1.00 81.12 102 GLN A C 1
ATOM 859 O O . GLN A 1 102 ? 3.077 -20.288 23.976 1.00 81.12 102 GLN A O 1
ATOM 864 N N . GLN A 1 103 ? 2.916 -18.063 23.748 1.00 80.06 103 GLN A N 1
ATOM 865 C CA . GLN A 1 103 ? 2.862 -17.778 25.182 1.00 80.06 103 GLN A CA 1
ATOM 866 C C . GLN A 1 103 ? 1.689 -18.481 25.877 1.00 80.06 103 GLN A C 1
ATOM 868 O O . GLN A 1 103 ? 1.863 -19.040 26.959 1.00 80.06 103 GLN A O 1
ATOM 873 N N . GLU A 1 104 ? 0.498 -18.454 25.280 1.00 76.56 104 GLU A N 1
ATOM 874 C CA . GLU A 1 104 ? -0.673 -19.124 25.850 1.00 76.56 104 GLU A CA 1
ATOM 875 C C . GLU A 1 104 ? -0.576 -20.654 25.717 1.00 76.56 104 GLU A C 1
ATOM 877 O O . GLU A 1 104 ? -0.945 -21.375 26.641 1.00 76.56 104 GLU A O 1
ATOM 882 N N . THR A 1 105 ? 0.014 -21.167 24.632 1.00 79.44 105 THR A N 1
ATOM 883 C CA . THR A 1 105 ? 0.307 -22.605 24.486 1.00 79.44 105 THR A CA 1
ATOM 884 C C . THR A 1 105 ? 1.276 -23.086 25.569 1.00 79.44 105 THR A C 1
ATOM 886 O O . THR A 1 105 ? 1.029 -24.104 26.213 1.00 79.44 105 THR A O 1
ATOM 889 N N . ASP A 1 106 ? 2.348 -22.333 25.824 1.00 80.50 106 ASP A N 1
ATOM 890 C CA . ASP A 1 106 ? 3.343 -22.666 26.846 1.00 80.50 106 ASP A CA 1
ATOM 891 C C . ASP A 1 106 ? 2.738 -22.631 28.259 1.00 80.50 106 ASP A C 1
ATOM 893 O O . ASP A 1 106 ? 3.080 -23.464 29.101 1.00 80.50 106 ASP A O 1
ATOM 897 N N . ARG A 1 107 ? 1.797 -21.713 28.524 1.00 77.19 107 ARG A N 1
ATOM 898 C CA . ARG A 1 107 ? 1.038 -21.672 29.786 1.00 77.19 107 ARG A CA 1
ATOM 899 C C . ARG A 1 107 ? 0.191 -22.922 29.991 1.00 77.19 107 ARG A C 1
ATOM 901 O O . ARG A 1 107 ? 0.297 -23.543 31.044 1.00 77.19 107 ARG A O 1
ATOM 908 N N . LEU A 1 108 ? -0.576 -23.329 28.979 1.00 74.12 108 LEU A N 1
ATOM 909 C CA . LEU A 1 108 ? -1.420 -24.526 29.052 1.00 74.12 108 LEU A CA 1
ATOM 910 C C . LEU A 1 108 ? -0.600 -25.805 29.274 1.00 74.12 108 LEU A C 1
ATOM 912 O O . LEU A 1 108 ? -1.019 -26.677 30.026 1.00 74.12 108 LEU A O 1
ATOM 916 N N . ILE A 1 109 ? 0.585 -25.907 28.666 1.00 75.12 109 ILE A N 1
ATOM 917 C CA . ILE A 1 109 ? 1.487 -27.052 28.867 1.00 75.12 109 ILE A CA 1
ATOM 918 C C . ILE A 1 109 ? 2.117 -27.032 30.269 1.00 75.12 109 ILE A C 1
ATOM 920 O O . ILE A 1 109 ? 2.366 -28.089 30.847 1.00 75.12 109 ILE A O 1
ATOM 924 N N . THR A 1 110 ? 2.385 -25.850 30.827 1.00 64.75 110 THR A N 1
ATOM 925 C CA . THR A 1 110 ? 3.025 -25.720 32.147 1.00 64.75 110 THR A CA 1
ATOM 926 C C . THR A 1 110 ? 2.043 -25.985 33.293 1.00 64.75 110 THR A C 1
ATOM 928 O O . THR A 1 110 ? 2.436 -26.587 34.292 1.00 64.75 110 THR A O 1
ATOM 931 N N . ASP A 1 111 ? 0.770 -25.608 33.141 1.00 56.00 111 ASP A N 1
ATOM 932 C CA . ASP A 1 111 ? -0.257 -25.821 34.171 1.00 56.00 111 ASP A CA 1
ATOM 933 C C . ASP A 1 111 ? -0.777 -27.275 34.231 1.00 56.00 111 ASP A C 1
ATOM 935 O O . ASP A 1 111 ? -1.316 -27.683 35.260 1.00 56.00 111 ASP A O 1
ATOM 939 N N . ASP A 1 112 ? -0.553 -28.092 33.192 1.00 50.47 112 ASP A N 1
ATOM 940 C CA . ASP A 1 112 ? -0.990 -29.503 33.134 1.00 50.47 112 ASP A CA 1
ATOM 941 C C . ASP A 1 112 ? 0.095 -30.515 33.578 1.00 50.47 112 ASP A C 1
ATOM 943 O O . ASP A 1 112 ? -0.115 -31.728 33.580 1.00 50.47 112 ASP A O 1
ATOM 947 N N . ILE A 1 113 ? 1.275 -30.042 34.010 1.00 49.84 113 ILE A N 1
ATOM 948 C CA . ILE A 1 113 ? 2.343 -30.889 34.577 1.00 49.84 113 ILE A CA 1
ATOM 949 C C . ILE A 1 113 ? 2.648 -30.457 36.019 1.00 49.84 113 ILE A C 1
ATOM 951 O O . ILE A 1 113 ? 3.770 -30.094 36.373 1.00 49.84 113 ILE A O 1
ATOM 955 N N . GLN A 1 114 ? 1.650 -30.554 36.900 1.00 40.34 114 GLN A N 1
ATOM 956 C CA . GLN A 1 114 ? 1.919 -30.851 38.309 1.00 40.34 114 GLN A CA 1
ATOM 957 C C . GLN A 1 114 ? 1.905 -32.376 38.501 1.00 40.34 114 GLN A C 1
ATOM 959 O O . GLN A 1 114 ? 0.848 -32.997 38.372 1.00 40.34 114 GLN A O 1
ATOM 964 N N . PRO A 1 115 ? 3.033 -33.021 38.858 1.00 39.41 115 PRO A N 1
ATOM 965 C CA . PRO A 1 115 ? 2.999 -34.401 39.309 1.00 39.41 115 PRO A CA 1
ATOM 966 C C . PRO A 1 115 ? 2.289 -34.438 40.666 1.00 39.41 115 PRO A C 1
ATOM 968 O O . PRO A 1 115 ? 2.862 -34.057 41.688 1.00 39.41 115 PRO A O 1
ATOM 971 N N . GLN A 1 116 ? 1.043 -34.913 40.687 1.00 35.84 116 GLN A N 1
ATOM 972 C CA . GLN A 1 116 ? 0.397 -35.345 41.922 1.00 35.84 116 GLN A CA 1
ATOM 973 C C . GLN A 1 116 ? 1.220 -36.488 42.532 1.00 35.84 116 GLN A C 1
ATOM 975 O O . GLN A 1 116 ? 1.119 -37.645 42.124 1.00 35.84 116 GLN A O 1
ATOM 980 N N . GLN A 1 117 ? 2.050 -36.176 43.527 1.00 34.16 117 GLN A N 1
ATOM 981 C CA . GLN A 1 117 ? 2.567 -37.183 44.444 1.00 34.16 117 GLN A CA 1
ATOM 982 C C . GLN A 1 117 ? 1.459 -37.558 45.428 1.00 34.16 117 GLN A C 1
ATOM 984 O O . GLN A 1 117 ? 1.228 -36.872 46.420 1.00 34.16 117 GLN A O 1
ATOM 989 N N . LEU A 1 118 ? 0.795 -38.679 45.155 1.00 39.53 118 LEU A N 1
ATOM 990 C CA . LEU A 1 118 ? -0.059 -39.369 46.111 1.00 39.53 118 LEU A CA 1
ATOM 991 C C . LEU A 1 118 ? 0.405 -40.822 46.207 1.00 39.53 118 LEU A C 1
ATOM 993 O O . LEU A 1 118 ? -0.007 -41.664 45.418 1.00 39.53 118 LEU A O 1
ATOM 997 N N . VAL A 1 119 ? 1.279 -41.116 47.174 1.00 32.78 119 VAL A N 1
ATOM 998 C CA . VAL A 1 119 ? 1.443 -42.480 47.697 1.00 32.78 119 VAL A CA 1
ATOM 999 C C . VAL A 1 119 ? 1.720 -42.412 49.202 1.00 32.78 119 VAL A C 1
ATOM 1001 O O . VAL A 1 119 ? 2.846 -42.180 49.637 1.00 32.78 119 VAL A O 1
ATOM 1004 N N . SER A 1 120 ? 0.677 -42.622 50.006 1.00 34.41 120 SER A N 1
ATOM 1005 C CA . SER A 1 120 ? 0.806 -43.058 51.400 1.00 34.41 120 SER A CA 1
ATOM 1006 C C . SER A 1 120 ? 0.826 -44.588 51.452 1.00 34.41 120 SER A C 1
ATOM 1008 O O . SER A 1 120 ? -0.046 -45.245 50.891 1.00 34.41 120 SER A O 1
ATOM 1010 N N . SER A 1 121 ? 1.811 -45.149 52.152 1.00 35.16 121 SER A N 1
ATOM 1011 C CA . SER A 1 121 ? 1.911 -46.550 52.597 1.00 35.16 121 SER A CA 1
ATOM 1012 C C . SER A 1 121 ? 2.850 -46.520 53.815 1.00 35.16 121 SER A C 1
ATOM 1014 O O . SER A 1 121 ? 3.889 -45.871 53.729 1.00 35.16 121 SER A O 1
ATOM 1016 N N . VAL A 1 122 ? 2.518 -47.005 55.020 1.00 35.19 122 VAL A N 1
ATOM 1017 C CA . VAL A 1 122 ? 2.304 -48.400 55.468 1.00 35.19 122 VAL A CA 1
ATOM 1018 C C . VAL A 1 122 ? 1.533 -48.387 56.824 1.00 35.19 122 VAL A C 1
ATOM 1020 O O . VAL A 1 122 ? 1.749 -47.477 57.619 1.00 35.19 122 VAL A O 1
ATOM 1023 N N . GLY A 1 123 ? 0.642 -49.371 57.079 1.00 31.14 123 GLY A N 1
ATOM 1024 C CA . GLY A 1 123 ? -0.226 -49.539 58.284 1.00 31.14 123 GLY A CA 1
ATOM 1025 C C . GLY A 1 123 ? 0.469 -50.088 59.557 1.00 31.14 123 GLY A C 1
ATOM 1026 O O . GLY A 1 123 ? 1.652 -49.800 59.719 1.00 31.14 123 GLY A O 1
ATOM 1027 N N . PRO A 1 124 ? -0.153 -50.929 60.437 1.00 47.88 124 PRO A N 1
ATOM 1028 C CA . PRO A 1 124 ? -1.540 -51.445 60.499 1.00 47.88 124 PRO A CA 1
ATOM 1029 C C . PRO A 1 124 ? -2.172 -51.499 61.937 1.00 47.88 124 PRO A C 1
ATOM 1031 O O . PRO A 1 124 ? -1.562 -51.092 62.918 1.00 47.88 124 PRO A O 1
ATOM 1034 N N . SER A 1 125 ? -3.352 -52.144 62.049 1.00 28.78 125 SER A N 1
ATOM 1035 C CA . SER A 1 125 ? -3.883 -52.885 63.225 1.00 28.78 125 SER A CA 1
ATOM 1036 C C . SER A 1 125 ? -4.947 -52.215 64.120 1.00 28.78 125 SER A C 1
ATOM 1038 O O . SER A 1 125 ? -4.640 -51.367 64.952 1.00 28.78 125 SER A O 1
ATOM 1040 N N . THR A 1 126 ? -6.185 -52.738 64.068 1.00 33.03 126 THR A N 1
ATOM 1041 C CA . THR A 1 126 ? -6.870 -53.538 65.128 1.00 33.03 126 THR A CA 1
ATOM 1042 C C . THR A 1 126 ? -8.403 -53.336 65.070 1.00 33.03 126 THR A C 1
ATOM 1044 O O . THR A 1 126 ? -8.904 -52.238 65.280 1.00 33.03 126 THR A O 1
ATOM 1047 N N . ARG A 1 127 ? -9.138 -54.419 64.765 1.00 35.16 127 ARG A N 1
ATOM 1048 C CA . ARG A 1 127 ? -10.607 -54.623 64.910 1.00 35.16 127 ARG A CA 1
ATOM 1049 C C . ARG A 1 127 ? -10.908 -54.928 66.401 1.00 35.16 127 ARG A C 1
ATOM 1051 O O . ARG A 1 127 ? -9.990 -55.465 67.023 1.00 35.16 127 ARG A O 1
ATOM 1058 N N . PRO A 1 128 ? -12.115 -54.715 66.981 1.00 41.78 128 PRO A N 1
ATOM 1059 C CA . PRO A 1 128 ? -13.238 -55.655 66.762 1.00 41.78 128 PRO A CA 1
ATOM 1060 C C . PRO A 1 128 ? -14.689 -55.086 66.868 1.00 41.78 128 PRO A C 1
ATOM 1062 O O . PRO A 1 128 ? -14.895 -53.975 67.337 1.00 41.78 128 PRO A O 1
ATOM 1065 N N . GLU A 1 129 ? -15.644 -55.921 66.403 1.00 28.98 129 GLU A N 1
ATOM 1066 C CA . GLU A 1 129 ? -17.022 -56.204 66.919 1.00 28.98 129 GLU A CA 1
ATOM 1067 C C . GLU A 1 129 ? -18.066 -55.067 67.010 1.00 28.98 129 GLU A C 1
ATOM 1069 O O . GLU A 1 129 ? -17.874 -54.086 67.709 1.00 28.98 129 GLU A O 1
ATOM 1074 N N . ILE A 1 130 ? -19.163 -55.042 66.232 1.00 36.66 130 ILE A N 1
ATOM 1075 C CA . ILE A 1 130 ? -20.372 -55.911 66.194 1.00 36.66 130 ILE A CA 1
ATOM 1076 C C . ILE A 1 130 ? -21.022 -56.115 67.572 1.00 36.66 130 ILE A C 1
ATOM 1078 O O . ILE A 1 130 ? -20.573 -56.978 68.311 1.00 36.66 130 ILE A O 1
ATOM 1082 N N . ASP A 1 131 ? -22.130 -55.406 67.844 1.00 29.28 131 ASP A N 1
ATOM 1083 C CA . ASP A 1 131 ? -23.392 -56.051 68.252 1.00 29.28 131 ASP A CA 1
ATOM 1084 C C . ASP A 1 131 ? -24.633 -55.122 68.182 1.00 29.28 131 ASP A C 1
ATOM 1086 O O . ASP A 1 131 ? -24.690 -54.066 68.806 1.00 29.28 131 ASP A O 1
ATOM 1090 N N . THR A 1 132 ? -25.585 -55.523 67.327 1.00 31.03 132 THR A N 1
ATOM 1091 C CA . THR A 1 132 ? -27.042 -55.736 67.531 1.00 31.03 132 THR A CA 1
ATOM 1092 C C . THR A 1 132 ? -27.736 -54.918 68.657 1.00 31.03 132 THR A C 1
ATOM 1094 O O . THR A 1 132 ? -27.320 -54.983 69.804 1.00 31.03 132 THR A O 1
ATOM 1097 N N . ILE A 1 133 ? -28.838 -54.161 68.474 1.00 32.97 133 ILE A N 1
ATOM 1098 C CA . ILE A 1 133 ? -30.257 -54.584 68.311 1.00 32.97 133 ILE A CA 1
ATOM 1099 C C . ILE A 1 133 ? -31.149 -53.311 68.178 1.00 32.97 133 ILE A C 1
ATOM 1101 O O . ILE A 1 133 ? -31.057 -52.443 69.039 1.00 32.97 133 ILE A O 1
ATOM 1105 N N . HIS A 1 134 ? -32.035 -53.222 67.167 1.00 34.31 134 HIS A N 1
ATOM 1106 C CA . HIS A 1 134 ? -33.504 -52.978 67.258 1.00 34.31 134 HIS A CA 1
ATOM 1107 C C . HIS A 1 134 ? -34.110 -52.452 65.935 1.00 34.31 134 HIS A C 1
ATOM 1109 O O . HIS A 1 134 ? -33.707 -51.422 65.406 1.00 34.31 134 HIS A O 1
ATOM 1115 N N . ALA A 1 135 ? -35.127 -53.162 65.439 1.00 33.06 135 ALA A N 1
ATOM 1116 C CA . ALA A 1 135 ? -36.101 -52.732 64.425 1.00 33.06 135 ALA A CA 1
ATOM 1117 C C . ALA A 1 135 ? -37.397 -52.241 65.122 1.00 33.06 135 ALA A C 1
ATOM 1119 O O . ALA A 1 135 ? -37.465 -52.367 66.349 1.00 33.06 135 ALA A O 1
ATOM 1120 N N . PRO A 1 136 ? -38.490 -51.869 64.419 1.00 43.53 136 PRO A N 1
ATOM 1121 C CA . PRO A 1 136 ? -38.661 -51.416 63.027 1.00 43.53 136 PRO A CA 1
ATOM 1122 C C . PRO A 1 136 ? -39.391 -50.047 62.952 1.00 43.53 136 PRO A C 1
ATOM 1124 O O . PRO A 1 136 ? -40.042 -49.666 63.916 1.00 43.53 136 PRO A O 1
ATOM 1127 N N . GLN A 1 137 ? -39.367 -49.343 61.811 1.00 35.12 137 GLN A N 1
ATOM 1128 C CA . GLN A 1 137 ? -40.587 -48.827 61.149 1.00 35.12 137 GLN A CA 1
ATOM 1129 C C . GLN A 1 137 ? -40.294 -47.925 59.938 1.00 35.12 137 GLN A C 1
ATOM 1131 O O . GLN A 1 137 ? -39.555 -46.952 60.018 1.00 35.12 137 GLN A O 1
ATOM 1136 N N . ASP A 1 138 ? -40.973 -48.301 58.855 1.00 27.80 138 ASP A N 1
ATOM 1137 C CA . ASP A 1 138 ? -41.598 -47.492 57.810 1.00 27.80 138 ASP A CA 1
ATOM 1138 C C . ASP A 1 138 ? -40.775 -46.595 56.865 1.00 27.80 138 ASP A C 1
ATOM 1140 O O . ASP A 1 138 ? -40.442 -45.447 57.131 1.00 27.80 138 ASP A O 1
ATOM 1144 N N . CYS A 1 139 ? -40.688 -47.148 55.649 1.00 27.98 139 CYS A N 1
ATOM 1145 C CA . CYS A 1 139 ? -41.172 -46.566 54.394 1.00 27.98 139 CYS A CA 1
ATOM 1146 C C . CYS A 1 139 ? -40.283 -45.576 53.620 1.00 27.98 139 CYS A C 1
ATOM 1148 O O . CYS A 1 139 ? -40.258 -44.376 53.861 1.00 27.98 139 CYS A O 1
ATOM 1150 N N . THR A 1 140 ? -39.770 -46.134 52.513 1.00 30.86 140 THR A N 1
ATOM 1151 C CA . THR A 1 140 ? -39.787 -45.545 51.162 1.00 30.86 140 THR A CA 1
ATOM 1152 C C . THR A 1 140 ? -38.651 -44.585 50.819 1.00 30.86 140 THR A C 1
ATOM 1154 O O . THR A 1 140 ? -38.759 -43.385 51.018 1.00 30.86 140 THR A O 1
ATOM 1157 N N . SER A 1 141 ? -37.581 -45.117 50.216 1.00 33.38 141 SER A N 1
ATOM 1158 C CA . SER A 1 141 ? -37.350 -45.093 48.755 1.00 33.38 141 SER A CA 1
ATOM 1159 C C . SER A 1 141 ? -35.859 -45.255 48.451 1.00 33.38 141 SER A C 1
ATOM 1161 O O . SER A 1 141 ? -35.084 -44.339 48.716 1.00 33.38 141 SER A O 1
ATOM 1163 N N . ALA A 1 142 ? -35.463 -46.374 47.842 1.00 32.25 142 ALA A N 1
ATOM 1164 C CA . ALA A 1 142 ? -34.253 -46.437 47.028 1.00 32.25 142 ALA A CA 1
ATOM 1165 C C . ALA A 1 142 ? -34.302 -47.628 46.056 1.00 32.25 142 ALA A C 1
ATOM 1167 O O . ALA A 1 142 ? -34.863 -48.667 46.397 1.00 32.25 142 ALA A O 1
ATOM 1168 N N . GLN A 1 143 ? -33.615 -47.436 44.921 1.00 32.38 143 GLN A N 1
ATOM 1169 C CA . GLN A 1 143 ? -33.012 -48.449 44.040 1.00 32.38 143 GLN A CA 1
ATOM 1170 C C . GLN A 1 143 ? -33.970 -49.136 43.033 1.00 32.38 143 GLN A C 1
ATOM 1172 O O . GLN A 1 143 ? -35.112 -49.433 43.346 1.00 32.38 143 GLN A O 1
ATOM 1177 N N . GLU A 1 144 ? -33.602 -49.399 41.773 1.00 30.05 144 GLU A N 1
ATOM 1178 C CA . GLU A 1 144 ? -32.267 -49.465 41.170 1.00 30.05 144 GLU A CA 1
ATOM 1179 C C . GLU A 1 144 ? -32.325 -49.721 39.647 1.00 30.05 144 GLU A C 1
ATOM 1181 O O . GLU A 1 144 ? -33.363 -50.126 39.124 1.00 30.05 144 GLU A O 1
ATOM 1186 N N . ASN A 1 145 ? -31.139 -49.620 39.030 1.00 33.25 145 ASN A N 1
ATOM 1187 C CA . ASN A 1 145 ? -30.651 -50.258 37.793 1.00 33.25 145 ASN A CA 1
ATOM 1188 C C . ASN A 1 145 ? -30.811 -49.457 36.489 1.00 33.25 145 ASN A C 1
ATOM 1190 O O . ASN A 1 145 ? -31.913 -49.222 36.009 1.00 33.25 145 ASN A O 1
ATOM 1194 N N . ASP A 1 146 ? -29.739 -48.845 35.974 1.00 30.55 146 ASP A N 1
ATOM 1195 C CA . ASP A 1 146 ? -28.535 -49.443 35.348 1.00 30.55 146 ASP A CA 1
ATOM 1196 C C . ASP A 1 146 ? -28.818 -49.909 33.913 1.00 30.55 146 ASP A C 1
ATOM 1198 O O . ASP A 1 146 ? -29.598 -50.835 33.709 1.00 30.55 146 ASP A O 1
ATOM 1202 N N . LEU A 1 147 ? -28.209 -49.232 32.928 1.00 35.19 147 LEU A N 1
ATOM 1203 C CA . LEU A 1 147 ? -27.393 -49.848 31.871 1.00 35.19 147 LEU A CA 1
ATOM 1204 C C . LEU A 1 147 ? -26.943 -48.825 30.814 1.00 35.19 147 LEU A C 1
ATOM 1206 O O . LEU A 1 147 ? -27.634 -47.885 30.431 1.00 35.19 147 LEU A O 1
ATOM 1210 N N . THR A 1 148 ? -25.712 -49.052 30.385 1.00 34.12 148 THR A N 1
ATOM 1211 C CA . THR A 1 148 ? -24.779 -48.213 29.636 1.00 34.12 148 THR A CA 1
ATOM 1212 C C . THR A 1 148 ? -24.934 -48.354 28.115 1.00 34.12 148 THR A C 1
ATOM 1214 O O . THR A 1 148 ? -25.161 -49.461 27.634 1.00 34.12 148 THR A O 1
ATOM 1217 N N . SER A 1 149 ? -24.706 -47.263 27.367 1.00 32.91 149 SER A N 1
ATOM 1218 C CA . SER A 1 149 ? -24.112 -47.141 26.003 1.00 32.91 149 SER A CA 1
ATOM 1219 C C . SER A 1 149 ? -24.688 -45.870 25.356 1.00 32.91 149 SER A C 1
ATOM 1221 O O . SER A 1 149 ? -25.897 -45.713 25.305 1.00 32.91 149 SER A O 1
ATOM 1223 N N . GLY A 1 150 ? -23.942 -44.868 24.896 1.00 35.41 150 GLY A N 1
ATOM 1224 C CA . GLY A 1 150 ? -22.617 -44.905 24.299 1.00 35.41 150 GLY A CA 1
ATOM 1225 C C . GLY A 1 150 ? -22.738 -44.625 22.803 1.00 35.41 150 GLY A C 1
ATOM 1226 O O . GLY A 1 150 ? -22.470 -45.524 22.023 1.00 35.41 150 GLY A O 1
ATOM 1227 N N . GLU A 1 151 ? -23.121 -43.407 22.403 1.00 35.22 151 GLU A N 1
ATOM 1228 C CA . GLU A 1 151 ? -22.872 -42.910 21.044 1.00 35.22 151 GLU A CA 1
ATOM 1229 C C . GLU A 1 151 ? -22.395 -41.455 21.078 1.00 35.22 151 GLU A C 1
ATOM 1231 O O . GLU A 1 151 ? -22.945 -40.577 21.741 1.00 35.22 151 GLU A O 1
ATOM 1236 N N . SER A 1 152 ? -21.266 -41.272 20.404 1.00 34.94 152 SER A N 1
ATOM 1237 C CA . SER A 1 152 ? -20.387 -40.118 20.414 1.00 34.94 152 SER A CA 1
ATOM 1238 C C . SER A 1 152 ? -20.901 -39.057 19.444 1.00 34.94 152 SER A C 1
ATOM 1240 O O . SER A 1 152 ? -20.750 -39.185 18.230 1.00 34.94 152 SER A O 1
ATOM 1242 N N . SER A 1 153 ? -21.472 -37.978 19.974 1.00 32.66 153 SER A N 1
ATOM 1243 C CA . SER A 1 153 ? -21.633 -36.745 19.207 1.00 32.66 153 SER A CA 1
ATOM 1244 C C . SER A 1 153 ? -20.295 -36.019 19.202 1.00 32.66 153 SER A C 1
ATOM 1246 O O . SER A 1 153 ? -19.908 -35.384 20.181 1.00 32.66 153 SER A O 1
ATOM 1248 N N . THR A 1 154 ? -19.569 -36.147 18.093 1.00 35.25 154 THR A N 1
ATOM 1249 C CA . THR A 1 154 ? -18.372 -35.354 17.800 1.00 35.25 154 THR A CA 1
ATOM 1250 C C . THR A 1 154 ? -18.787 -33.890 17.641 1.00 35.25 154 THR A C 1
ATOM 1252 O O . THR A 1 154 ? -19.086 -33.428 16.543 1.00 35.25 154 THR A O 1
ATOM 1255 N N . SER A 1 155 ? -18.841 -33.152 18.749 1.00 35.84 155 SER A N 1
ATOM 1256 C CA . SER A 1 155 ? -18.823 -31.694 18.722 1.00 35.84 155 SER A CA 1
ATOM 1257 C C . SER A 1 155 ? -17.381 -31.263 18.492 1.00 35.84 155 SER A C 1
ATOM 1259 O O . SER A 1 155 ? -16.535 -31.383 19.379 1.00 35.84 155 SER A O 1
ATOM 1261 N N . ILE A 1 156 ? -17.101 -30.800 17.279 1.00 40.09 156 ILE A N 1
ATOM 1262 C CA . ILE A 1 156 ? -15.864 -30.097 16.945 1.00 40.09 156 ILE A CA 1
ATOM 1263 C C . ILE A 1 156 ? -15.751 -28.909 17.916 1.00 40.09 156 ILE A C 1
ATOM 1265 O O . ILE A 1 156 ? -16.654 -28.070 17.928 1.00 40.09 156 ILE A O 1
ATOM 1269 N N . PRO A 1 157 ? -14.695 -28.808 18.743 1.00 35.25 157 PRO A N 1
ATOM 1270 C CA . PRO A 1 157 ? -14.464 -27.611 19.526 1.00 35.25 157 PRO A CA 1
ATOM 1271 C C . PRO A 1 157 ? -13.951 -26.545 18.561 1.00 35.25 157 PRO A C 1
ATOM 1273 O O . PRO A 1 157 ? -12.768 -26.494 18.225 1.00 35.25 157 PRO A O 1
ATOM 1276 N N . THR A 1 158 ? -14.855 -25.702 18.067 1.00 37.47 158 THR A N 1
ATOM 1277 C CA . THR A 1 158 ? -14.467 -24.446 17.432 1.00 37.47 158 THR A CA 1
ATOM 1278 C C . THR A 1 158 ? -13.766 -23.630 18.509 1.00 37.47 158 THR A C 1
ATOM 1280 O O . THR A 1 158 ? -14.406 -23.145 19.441 1.00 37.47 158 THR A O 1
ATOM 1283 N N . ALA A 1 159 ? -12.436 -23.572 18.435 1.00 35.00 159 ALA A N 1
ATOM 1284 C CA . ALA A 1 159 ? -11.601 -22.849 19.376 1.00 35.00 159 ALA A CA 1
ATOM 1285 C C . ALA A 1 159 ? -12.102 -21.402 19.495 1.00 35.00 159 ALA A C 1
ATOM 1287 O O . ALA A 1 159 ? -11.988 -20.597 18.569 1.00 35.00 159 ALA A O 1
ATOM 1288 N N . SER A 1 160 ? -12.699 -21.102 20.647 1.00 37.81 160 SER A N 1
ATOM 1289 C CA . SER A 1 160 ? -13.056 -19.760 21.084 1.00 37.81 160 SER A CA 1
ATOM 1290 C C . SER A 1 160 ? -11.766 -18.964 21.287 1.00 37.81 160 SER A C 1
ATOM 1292 O O . SER A 1 160 ? -11.150 -19.026 22.345 1.00 37.81 160 SER A O 1
ATOM 1294 N N . ILE A 1 161 ? -11.333 -18.224 20.264 1.00 45.72 161 ILE A N 1
ATOM 1295 C CA . ILE A 1 161 ? -10.169 -17.316 20.334 1.00 45.72 161 ILE A CA 1
ATOM 1296 C C . ILE A 1 161 ? -10.539 -15.972 21.017 1.00 45.72 161 ILE A C 1
ATOM 1298 O O . ILE A 1 161 ? -9.728 -15.057 21.087 1.00 45.72 161 ILE A O 1
ATOM 1302 N N . PHE A 1 162 ? -11.742 -15.821 21.589 1.00 43.94 162 PHE A N 1
ATOM 1303 C CA . PHE A 1 162 ? -12.207 -14.535 22.145 1.00 43.94 162 PHE A CA 1
ATOM 1304 C C . PHE A 1 162 ? -12.801 -14.597 23.557 1.00 43.94 162 PHE A C 1
ATOM 1306 O O . PHE A 1 162 ? -13.641 -13.771 23.904 1.00 43.94 162 PHE A O 1
ATOM 1313 N N . SER A 1 163 ? -12.362 -15.529 24.399 1.00 39.00 163 SER A N 1
ATOM 1314 C CA . SER A 1 163 ? -12.872 -15.642 25.775 1.00 39.00 163 SER A CA 1
ATOM 1315 C C . SER A 1 163 ? -11.830 -15.394 26.863 1.00 39.00 163 SER A C 1
ATOM 1317 O O . SER A 1 163 ? -11.965 -15.943 27.947 1.00 39.00 163 SER A O 1
ATOM 1319 N N . ASP A 1 164 ? -10.846 -14.525 26.616 1.00 39.69 164 ASP A N 1
ATOM 1320 C CA . ASP A 1 164 ? -10.007 -13.993 27.697 1.00 39.69 164 ASP A CA 1
ATOM 1321 C C . ASP A 1 164 ? -10.111 -12.463 27.765 1.00 39.69 164 ASP A C 1
ATOM 1323 O O . ASP A 1 164 ? -9.194 -11.691 27.469 1.00 39.69 164 ASP A O 1
ATOM 1327 N N . ILE A 1 165 ? -11.322 -12.015 28.111 1.00 45.81 165 ILE A N 1
ATOM 1328 C CA . ILE A 1 165 ? -11.604 -10.630 28.478 1.00 45.81 165 ILE A CA 1
ATOM 1329 C C . ILE A 1 165 ? -10.973 -10.418 29.855 1.00 45.81 165 ILE A C 1
ATOM 1331 O O . ILE A 1 165 ? -11.627 -10.543 30.889 1.00 45.81 165 ILE A O 1
ATOM 1335 N N . ARG A 1 166 ? -9.684 -10.059 29.878 1.00 46.94 166 ARG A N 1
ATOM 1336 C CA . ARG A 1 166 ? -9.135 -9.290 31.003 1.00 46.94 166 ARG A CA 1
ATOM 1337 C C . ARG A 1 166 ? -10.113 -8.145 31.240 1.00 46.94 166 ARG A C 1
ATOM 1339 O O . ARG A 1 166 ? -10.453 -7.470 30.273 1.00 46.94 166 ARG A O 1
ATOM 1346 N N . HIS A 1 167 ? -10.585 -7.961 32.471 1.00 47.12 167 HIS A N 1
ATOM 1347 C CA . HIS A 1 167 ? -11.529 -6.901 32.824 1.00 47.12 167 HIS A CA 1
ATOM 1348 C C . HIS A 1 167 ? -11.002 -5.539 32.345 1.00 47.12 167 HIS A C 1
ATOM 1350 O O . HIS A 1 167 ? -10.205 -4.891 33.023 1.00 47.12 167 HIS A O 1
ATOM 1356 N N . ILE A 1 168 ? -11.420 -5.122 31.148 1.00 55.31 168 ILE A N 1
ATOM 1357 C CA . ILE A 1 168 ? -11.245 -3.758 30.672 1.00 55.31 168 ILE A CA 1
ATOM 1358 C C . ILE A 1 168 ? -12.125 -2.934 31.612 1.00 55.31 168 ILE A C 1
ATOM 1360 O O . ILE A 1 168 ? -13.300 -3.282 31.775 1.00 55.31 168 ILE A O 1
ATOM 1364 N N . PRO A 1 169 ? -11.587 -1.911 32.297 1.00 63.16 169 PRO A N 1
ATOM 1365 C CA . PRO A 1 169 ? -12.425 -1.044 33.109 1.00 63.16 169 PRO A CA 1
ATOM 1366 C C . PRO A 1 169 ? -13.567 -0.516 32.227 1.00 63.16 169 PRO A C 1
ATOM 1368 O O . PRO A 1 169 ? -13.297 -0.111 31.094 1.00 63.16 169 PRO A O 1
ATOM 1371 N N . PRO A 1 170 ? -14.827 -0.571 32.700 1.00 73.50 170 PRO A N 1
ATOM 1372 C CA . PRO A 1 170 ? -15.986 -0.269 31.873 1.00 73.50 170 PRO A CA 1
ATOM 1373 C C . PRO A 1 170 ? -15.835 1.135 31.301 1.00 73.50 170 PRO A C 1
ATOM 1375 O O . PRO A 1 170 ? -15.664 2.107 32.045 1.00 73.50 170 PRO A O 1
ATOM 1378 N N . TRP A 1 171 ? -15.866 1.240 29.974 1.00 85.25 171 TRP A N 1
ATOM 1379 C CA . TRP A 1 171 ? -15.739 2.530 29.318 1.00 85.25 171 TRP A CA 1
ATOM 1380 C C . TRP A 1 171 ? -17.112 3.182 29.285 1.00 85.25 171 TRP A C 1
ATOM 1382 O O . TRP A 1 171 ? -17.878 3.041 28.333 1.00 85.25 171 TRP A O 1
ATOM 1392 N N . GLN A 1 172 ? -17.438 3.852 30.387 1.00 90.81 172 GLN A N 1
ATOM 1393 C CA . GLN A 1 172 ? -18.740 4.468 30.561 1.00 90.81 172 GLN A CA 1
ATOM 1394 C C . GLN A 1 172 ? -18.823 5.804 29.822 1.00 90.81 172 GLN A C 1
ATOM 1396 O O . GLN A 1 172 ? -18.062 6.730 30.097 1.00 90.81 172 GLN A O 1
ATOM 1401 N N . PHE A 1 173 ? -19.800 5.921 28.929 1.00 90.25 173 PHE A N 1
ATOM 1402 C CA . PHE A 1 173 ? -20.184 7.165 28.277 1.00 90.25 173 PHE A CA 1
ATOM 1403 C C . PHE A 1 173 ? -21.710 7.255 28.225 1.00 90.25 173 PHE A C 1
ATOM 1405 O O . PHE A 1 173 ? -22.378 6.291 27.863 1.00 90.25 173 PHE A O 1
ATOM 1412 N N . ALA A 1 174 ? -22.273 8.396 28.630 1.00 89.56 174 ALA A N 1
ATOM 1413 C CA . ALA A 1 174 ? -23.726 8.603 28.705 1.00 89.56 174 ALA A CA 1
ATOM 1414 C C . ALA A 1 174 ? -24.487 7.485 29.466 1.00 89.56 174 ALA A C 1
ATOM 1416 O O . ALA A 1 174 ? -25.604 7.125 29.109 1.00 89.56 174 ALA A O 1
ATOM 1417 N N . GLY A 1 175 ? -23.875 6.917 30.514 1.00 88.56 175 GLY A N 1
ATOM 1418 C CA . GLY A 1 175 ? -24.462 5.825 31.306 1.00 88.56 175 GLY A CA 1
ATOM 1419 C C . GLY A 1 175 ? -24.414 4.441 30.644 1.00 88.56 175 GLY A C 1
ATOM 1420 O O . GLY A 1 175 ? -24.918 3.482 31.222 1.00 88.56 175 GLY A O 1
ATOM 1421 N N . MET A 1 176 ? -23.791 4.319 29.470 1.00 92.00 176 MET A N 1
ATOM 1422 C CA . MET A 1 176 ? -23.594 3.067 28.744 1.00 92.00 176 MET A CA 1
ATOM 1423 C C . MET A 1 176 ? -22.122 2.656 28.772 1.00 92.00 176 MET A C 1
ATOM 1425 O O . MET A 1 176 ? -21.238 3.487 28.587 1.00 92.00 176 MET A O 1
ATOM 1429 N N . ASP A 1 177 ? -21.849 1.367 28.971 1.00 93.31 177 ASP A N 1
ATOM 1430 C CA . ASP A 1 177 ? -20.512 0.812 28.752 1.00 93.31 177 ASP A CA 1
ATOM 1431 C C . ASP A 1 177 ? -20.298 0.557 27.254 1.00 93.31 177 ASP A C 1
ATOM 1433 O O . ASP A 1 177 ? -20.732 -0.460 26.705 1.00 93.31 177 ASP A O 1
ATOM 1437 N N . ILE A 1 178 ? -19.640 1.509 26.592 1.00 91.62 178 ILE A N 1
ATOM 1438 C CA . ILE A 1 178 ? -19.401 1.490 25.145 1.00 91.62 178 ILE A CA 1
ATOM 1439 C C . ILE A 1 178 ? -18.519 0.309 24.751 1.00 91.62 178 ILE A C 1
ATOM 1441 O O . ILE A 1 178 ? -18.733 -0.286 23.696 1.00 91.62 178 ILE A O 1
ATOM 1445 N N . ALA A 1 179 ? -17.555 -0.072 25.594 1.00 90.44 179 ALA A N 1
ATOM 1446 C CA . ALA A 1 179 ? -16.671 -1.196 25.303 1.00 90.44 179 ALA A CA 1
ATOM 1447 C C . ALA A 1 179 ? -17.457 -2.514 25.262 1.00 90.44 179 ALA A C 1
ATOM 1449 O O . ALA A 1 179 ? -17.314 -3.300 24.322 1.00 90.44 179 ALA A O 1
ATOM 1450 N N . SER A 1 180 ? -18.338 -2.728 26.243 1.00 92.56 180 SER A N 1
ATOM 1451 C CA . SER A 1 180 ? -19.217 -3.900 26.279 1.00 92.56 180 SER A CA 1
ATOM 1452 C C . SER A 1 180 ? -20.233 -3.896 25.134 1.00 92.56 180 SER A C 1
ATOM 1454 O O . SER A 1 180 ? -20.403 -4.915 24.463 1.00 92.56 180 SER A O 1
ATOM 1456 N N . ALA A 1 181 ? -20.864 -2.753 24.851 1.00 94.12 181 ALA A N 1
ATOM 1457 C CA . ALA A 1 181 ? -21.820 -2.629 23.750 1.00 94.12 181 ALA A CA 1
ATOM 1458 C C . ALA A 1 181 ? -21.163 -2.896 22.383 1.00 94.12 181 ALA A C 1
ATOM 1460 O O . ALA A 1 181 ? -21.694 -3.654 21.570 1.00 94.12 181 ALA A O 1
ATOM 1461 N N . PHE A 1 182 ? -19.960 -2.359 22.159 1.00 94.56 182 PHE A N 1
ATOM 1462 C CA . PHE A 1 182 ? -19.194 -2.601 20.940 1.00 94.56 182 PHE A CA 1
ATOM 1463 C C . PHE A 1 182 ? -18.749 -4.064 20.807 1.00 94.56 182 PHE A C 1
ATOM 1465 O O . PHE A 1 182 ? -18.793 -4.625 19.713 1.00 94.56 182 PHE A O 1
ATOM 1472 N N . ASN A 1 183 ? -18.375 -4.722 21.908 1.00 92.44 183 ASN A N 1
ATOM 1473 C CA . ASN A 1 183 ? -18.067 -6.153 21.888 1.00 92.44 183 ASN A CA 1
ATOM 1474 C C . ASN A 1 183 ? -19.288 -7.005 21.522 1.00 92.44 183 ASN A C 1
ATOM 1476 O O . ASN A 1 183 ? -19.162 -7.919 20.707 1.00 92.44 183 ASN A O 1
ATOM 1480 N N . ASN A 1 184 ? -20.468 -6.685 22.054 1.00 94.38 184 ASN A N 1
ATOM 1481 C CA . ASN A 1 184 ? -21.704 -7.384 21.697 1.00 94.38 184 ASN A CA 1
ATOM 1482 C C . ASN A 1 184 ? -22.050 -7.197 20.214 1.00 94.38 184 ASN A C 1
ATOM 1484 O O . ASN A 1 184 ? -22.347 -8.172 19.524 1.00 94.38 184 ASN A O 1
ATOM 1488 N N . TYR A 1 185 ? -21.909 -5.973 19.703 1.00 95.62 185 TYR A N 1
ATOM 1489 C CA . TYR A 1 185 ? -22.050 -5.687 18.279 1.00 95.62 185 TYR A CA 1
ATOM 1490 C C . TYR A 1 185 ? -21.080 -6.523 17.430 1.00 95.62 185 TYR A C 1
ATOM 1492 O O . TYR A 1 185 ? -21.495 -7.176 16.475 1.00 95.62 185 TYR A O 1
ATOM 1500 N N . LYS A 1 186 ? -19.798 -6.603 17.805 1.00 93.12 186 LYS A N 1
ATOM 1501 C CA . LYS A 1 186 ? -18.819 -7.446 17.100 1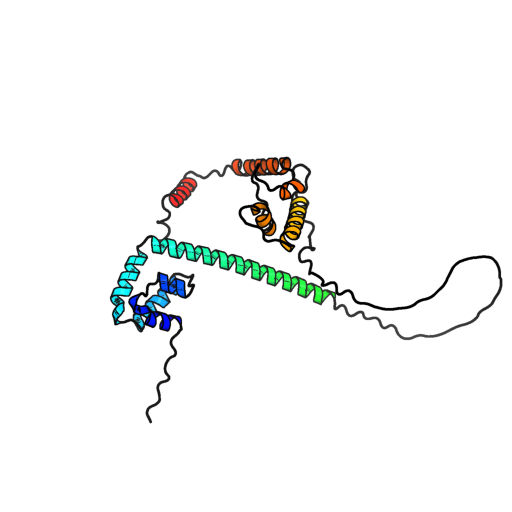.00 93.12 186 LYS A CA 1
ATOM 1502 C C . LYS A 1 186 ? -19.196 -8.926 17.084 1.00 93.12 186 LYS A C 1
ATOM 1504 O O . LYS A 1 186 ? -19.012 -9.584 16.062 1.00 93.12 186 LYS A O 1
ATOM 1509 N N . LEU A 1 187 ? -19.696 -9.459 18.200 1.00 91.56 187 LEU A N 1
ATOM 1510 C CA . LEU A 1 187 ? -20.162 -10.846 18.265 1.00 91.56 187 LEU A CA 1
ATOM 1511 C C . LEU A 1 187 ? -21.323 -11.083 17.289 1.00 91.56 187 LEU A C 1
ATOM 1513 O O . LEU A 1 187 ? -21.330 -12.092 16.585 1.00 91.56 187 LEU A O 1
ATOM 1517 N N . ALA A 1 188 ? -22.245 -10.126 17.180 1.00 92.62 188 ALA A N 1
ATOM 1518 C CA . ALA A 1 188 ? -23.346 -10.178 16.223 1.00 92.62 188 ALA A CA 1
ATOM 1519 C C . ALA A 1 188 ? -22.859 -10.150 14.768 1.00 92.62 188 ALA A C 1
ATOM 1521 O O . ALA A 1 188 ? -23.306 -10.945 13.939 1.00 92.62 188 ALA A O 1
ATOM 1522 N N . VAL A 1 189 ? -21.891 -9.278 14.465 1.00 91.31 189 VAL A N 1
ATOM 1523 C CA . VAL A 1 189 ? -21.261 -9.209 13.141 1.00 91.31 189 VAL A CA 1
ATOM 1524 C C . VAL A 1 189 ? -20.581 -10.528 12.786 1.00 91.31 189 VAL A C 1
ATOM 1526 O O . VAL A 1 189 ? -20.817 -11.052 11.699 1.00 91.31 189 VAL A O 1
ATOM 1529 N N . ASN A 1 190 ? -19.798 -11.097 13.707 1.00 87.00 190 ASN A N 1
ATOM 1530 C CA . ASN A 1 190 ? -19.154 -12.398 13.520 1.00 87.00 190 ASN A CA 1
ATOM 1531 C C . ASN A 1 190 ? -20.181 -13.490 13.189 1.00 87.00 190 ASN A C 1
ATOM 1533 O O . ASN A 1 190 ? -19.985 -14.238 12.230 1.00 87.00 190 ASN A O 1
ATOM 1537 N N . GLY A 1 191 ? -21.299 -13.532 13.923 1.00 86.62 191 GLY A N 1
ATOM 1538 C CA . GLY A 1 191 ? -22.405 -14.449 13.640 1.00 86.62 191 GLY A CA 1
ATOM 1539 C C . GLY A 1 191 ? -22.970 -14.273 12.228 1.00 86.62 191 GLY A C 1
ATOM 1540 O O . GLY A 1 191 ? -23.153 -15.250 11.511 1.00 86.62 191 GLY A O 1
ATOM 1541 N N . LYS A 1 192 ? -23.159 -13.028 11.776 1.00 84.31 192 LYS A N 1
ATOM 1542 C CA . LYS A 1 192 ? -23.669 -12.724 10.428 1.00 84.31 192 LYS A CA 1
ATOM 1543 C C . LYS A 1 192 ? -22.690 -13.117 9.311 1.00 84.31 192 LYS A C 1
ATOM 1545 O O . LYS A 1 192 ? -23.124 -13.499 8.225 1.00 84.31 192 LYS A O 1
ATOM 1550 N N . THR A 1 193 ? -21.384 -13.023 9.570 1.00 84.12 193 THR A N 1
ATOM 1551 C CA . THR A 1 193 ? -20.330 -13.371 8.599 1.00 84.12 193 THR A CA 1
ATOM 1552 C C . THR A 1 193 ? -20.019 -14.857 8.501 1.00 84.12 193 THR A C 1
ATOM 1554 O O . THR A 1 193 ? -19.397 -15.270 7.526 1.00 84.12 193 THR A O 1
ATOM 1557 N N . ALA A 1 194 ? -20.447 -15.662 9.477 1.00 75.94 194 ALA A N 1
ATOM 1558 C CA . ALA A 1 194 ? -20.254 -17.109 9.431 1.00 75.94 194 ALA A CA 1
ATOM 1559 C C . ALA A 1 194 ? -20.958 -17.737 8.213 1.00 75.94 194 ALA A C 1
ATOM 1561 O O . ALA A 1 194 ? -20.421 -18.661 7.606 1.00 75.94 194 ALA A O 1
ATOM 1562 N N . ASP A 1 195 ? -22.099 -17.165 7.813 1.00 70.88 195 ASP A N 1
ATOM 1563 C CA . ASP A 1 195 ? -22.951 -17.706 6.751 1.00 70.88 195 ASP A CA 1
ATOM 1564 C C . ASP A 1 195 ? -22.946 -16.872 5.457 1.00 70.88 195 ASP A C 1
ATOM 1566 O O . ASP A 1 195 ? -23.474 -17.322 4.441 1.00 70.88 195 ASP A O 1
ATOM 1570 N N . ASN A 1 196 ? -22.373 -15.657 5.455 1.00 77.94 196 ASN A N 1
ATOM 1571 C CA . ASN A 1 196 ? -22.464 -14.724 4.324 1.00 77.94 196 ASN A CA 1
ATOM 1572 C C . ASN A 1 196 ? -21.212 -13.857 4.128 1.00 77.94 196 ASN A C 1
ATOM 1574 O O . ASN A 1 196 ? -20.584 -13.392 5.078 1.00 77.94 196 ASN A O 1
ATOM 1578 N N . LEU A 1 197 ? -20.913 -13.543 2.863 1.00 82.88 197 LEU A N 1
ATOM 1579 C CA . LEU A 1 197 ? -19.962 -12.487 2.509 1.00 82.88 197 LEU A CA 1
ATOM 1580 C C . LEU A 1 197 ? -20.588 -11.108 2.768 1.00 82.88 197 LEU A C 1
ATOM 1582 O O . LEU A 1 197 ? -21.762 -10.898 2.469 1.00 82.88 197 LEU A O 1
ATOM 1586 N N . LEU A 1 198 ? -19.792 -10.162 3.276 1.00 81.31 198 LEU A N 1
ATOM 1587 C CA . LEU A 1 198 ? -20.199 -8.770 3.491 1.00 81.31 198 LEU A CA 1
ATOM 1588 C C . LEU A 1 198 ? -19.724 -7.885 2.324 1.00 81.31 198 LEU A C 1
ATOM 1590 O O . LEU A 1 198 ? -18.521 -7.633 2.217 1.00 81.31 198 LEU A O 1
ATOM 1594 N N . PRO A 1 199 ? -20.620 -7.383 1.452 1.00 82.31 199 PRO A N 1
ATOM 1595 C CA . PRO A 1 199 ? -20.251 -6.397 0.442 1.00 82.31 199 PRO A CA 1
ATOM 1596 C C . PRO A 1 199 ? -19.830 -5.084 1.109 1.00 82.31 199 PRO A C 1
ATOM 1598 O O . PRO A 1 199 ? -20.549 -4.555 1.965 1.00 82.31 199 PRO A O 1
ATOM 1601 N N . ILE A 1 200 ? -18.682 -4.544 0.699 1.00 77.81 200 ILE A N 1
ATOM 1602 C CA . ILE A 1 200 ? -18.063 -3.357 1.311 1.00 77.81 200 ILE A CA 1
ATOM 1603 C C . ILE A 1 200 ? -18.999 -2.147 1.252 1.00 77.81 200 ILE A C 1
ATOM 1605 O O . ILE A 1 200 ? -19.074 -1.373 2.203 1.00 77.81 200 ILE A O 1
ATOM 1609 N N . GLU A 1 201 ? -19.747 -2.013 0.160 1.00 79.88 201 GLU A N 1
ATOM 1610 C CA . GLU A 1 201 ? -20.622 -0.879 -0.131 1.00 79.88 201 GLU A CA 1
ATOM 1611 C C . GLU A 1 201 ? -21.796 -0.760 0.845 1.00 79.88 201 GLU A C 1
ATOM 1613 O O . GLU A 1 201 ? -22.345 0.323 1.017 1.00 79.88 201 GLU A O 1
ATOM 1618 N N . THR A 1 202 ? -22.194 -1.869 1.473 1.00 86.12 202 THR A N 1
ATOM 1619 C CA . THR A 1 202 ? -23.394 -1.935 2.324 1.00 86.12 202 THR A CA 1
ATOM 1620 C C . THR A 1 202 ? -23.087 -2.245 3.785 1.00 86.12 202 THR A C 1
ATOM 1622 O O . THR A 1 202 ? -23.919 -1.962 4.639 1.00 86.12 202 THR A O 1
ATOM 1625 N N . HIS A 1 203 ? -21.904 -2.794 4.079 1.00 90.38 203 HIS A N 1
ATOM 1626 C CA . HIS A 1 203 ? -21.549 -3.320 5.401 1.00 90.38 203 HIS A CA 1
ATOM 1627 C C . HIS A 1 203 ? -20.227 -2.752 5.936 1.00 90.38 203 HIS A C 1
ATOM 1629 O O . HIS A 1 203 ? -19.460 -3.435 6.618 1.00 90.38 203 HIS A O 1
ATOM 1635 N N . ILE A 1 204 ? -19.910 -1.499 5.598 1.00 92.38 204 ILE A N 1
ATOM 1636 C CA . ILE A 1 204 ? -18.653 -0.867 6.015 1.00 92.38 204 ILE A CA 1
ATOM 1637 C C . ILE A 1 204 ? -18.501 -0.819 7.544 1.00 92.38 204 ILE A C 1
ATOM 1639 O O . ILE A 1 204 ? -17.407 -1.056 8.051 1.00 92.38 204 ILE A O 1
ATOM 1643 N N . HIS A 1 205 ? -19.590 -0.585 8.286 1.00 93.31 205 HIS A N 1
ATOM 1644 C CA . HIS A 1 205 ? -19.577 -0.567 9.752 1.00 93.31 205 HIS A CA 1
ATOM 1645 C C . HIS A 1 205 ? -19.214 -1.939 10.317 1.00 93.31 205 HIS A C 1
ATOM 1647 O O . HIS A 1 205 ? -18.425 -2.037 11.254 1.00 93.31 205 HIS A O 1
ATOM 1653 N N . GLU A 1 206 ? -19.774 -3.001 9.747 1.00 93.25 206 GLU A N 1
ATOM 1654 C CA . GLU A 1 206 ? -19.562 -4.381 10.167 1.00 93.25 206 GLU A CA 1
ATOM 1655 C C . GLU A 1 206 ? -18.136 -4.832 9.853 1.00 93.25 206 GLU A C 1
ATOM 1657 O O . GLU A 1 206 ? -17.445 -5.375 10.712 1.00 93.25 206 GLU A O 1
ATOM 1662 N N . ILE A 1 207 ? -17.643 -4.525 8.654 1.00 88.88 207 ILE A N 1
ATOM 1663 C CA . ILE A 1 207 ? -16.270 -4.845 8.245 1.00 88.88 207 ILE A CA 1
ATOM 1664 C C . ILE A 1 207 ? -15.248 -4.151 9.155 1.00 88.88 207 ILE A C 1
ATOM 1666 O O . ILE A 1 207 ? -14.255 -4.757 9.566 1.00 88.88 207 ILE A O 1
ATOM 1670 N N . LEU A 1 208 ? -15.489 -2.885 9.499 1.00 88.19 208 LEU A N 1
ATOM 1671 C CA . LEU A 1 208 ? -14.629 -2.146 10.421 1.00 88.19 208 LEU A CA 1
ATOM 1672 C C . LEU A 1 208 ? -14.714 -2.700 11.850 1.00 88.19 208 LEU A C 1
ATOM 1674 O O . LEU A 1 208 ? -13.681 -2.807 12.516 1.00 88.19 208 LEU A O 1
ATOM 1678 N N . ALA A 1 209 ? -15.890 -3.155 12.289 1.00 91.38 209 ALA A N 1
ATOM 1679 C CA . ALA A 1 209 ? -16.073 -3.791 13.594 1.00 91.38 209 ALA A CA 1
ATOM 1680 C C . ALA A 1 209 ? -15.222 -5.058 13.753 1.00 91.38 209 ALA A C 1
ATOM 1682 O O . ALA A 1 209 ? -14.584 -5.251 14.792 1.00 91.38 209 ALA A O 1
ATOM 1683 N N . LEU A 1 210 ? -15.138 -5.881 12.698 1.00 87.00 210 LEU A N 1
ATOM 1684 C CA . LEU A 1 210 ? -14.253 -7.054 12.648 1.00 87.00 210 LEU A CA 1
ATOM 1685 C C . LEU A 1 210 ? -12.774 -6.677 12.841 1.00 87.00 210 LEU A C 1
ATOM 1687 O O . LEU A 1 210 ? -11.986 -7.475 13.342 1.00 87.00 210 LEU A O 1
ATOM 1691 N N . SER A 1 211 ? -12.410 -5.440 12.497 1.00 86.44 211 SER A N 1
ATOM 1692 C CA . SER A 1 211 ? -11.071 -4.869 12.683 1.00 86.44 211 SER A CA 1
ATOM 1693 C C . SER A 1 211 ? -10.923 -4.055 13.978 1.00 86.44 211 SER A C 1
ATOM 1695 O O . SER A 1 211 ? -9.936 -3.341 14.133 1.00 86.44 211 SER A O 1
ATOM 1697 N N . ASN A 1 212 ? -11.869 -4.164 14.920 1.00 88.19 212 ASN A N 1
ATOM 1698 C CA . ASN A 1 212 ? -11.918 -3.404 16.179 1.00 88.19 212 ASN A CA 1
ATOM 1699 C C . ASN A 1 212 ? -12.065 -1.883 16.002 1.00 88.19 212 ASN A C 1
ATOM 1701 O O . ASN A 1 212 ? -11.642 -1.118 16.866 1.00 88.19 212 ASN A O 1
ATOM 1705 N N . ILE A 1 213 ? -12.657 -1.437 14.895 1.00 90.62 213 ILE A N 1
ATOM 1706 C CA . ILE A 1 213 ? -12.885 -0.020 14.612 1.00 90.62 213 ILE A CA 1
ATOM 1707 C C . ILE A 1 213 ? -14.384 0.266 14.713 1.00 90.62 213 ILE A C 1
ATOM 1709 O O . ILE A 1 213 ? -15.180 -0.308 13.971 1.00 90.62 213 ILE A O 1
ATOM 1713 N N . LEU A 1 214 ? -14.763 1.179 15.609 1.00 92.06 214 LEU A N 1
ATOM 1714 C CA . LEU A 1 214 ? -16.100 1.767 15.641 1.00 92.06 214 LEU A CA 1
ATOM 1715 C C . LEU A 1 214 ? -16.097 3.031 14.777 1.00 92.06 214 LEU A C 1
ATOM 1717 O O . LEU A 1 214 ? -15.478 4.034 15.131 1.00 92.06 214 LEU A O 1
ATOM 1721 N N . LEU A 1 215 ? -16.766 2.973 13.628 1.00 92.62 215 LEU A N 1
ATOM 1722 C CA . LEU A 1 215 ? -16.936 4.130 12.755 1.00 92.62 215 LEU A CA 1
ATOM 1723 C C . LEU A 1 215 ? -18.080 5.009 13.275 1.00 92.62 215 LEU A C 1
ATOM 1725 O O . LEU A 1 215 ? -19.199 4.527 13.432 1.00 92.62 215 LEU A O 1
ATOM 1729 N N . LEU A 1 216 ? -17.795 6.291 13.508 1.00 92.31 216 LEU A N 1
ATOM 1730 C CA . LEU A 1 216 ? -18.782 7.286 13.930 1.00 92.31 216 LEU A CA 1
ATOM 1731 C C . LEU A 1 216 ? -19.192 8.142 12.730 1.00 92.31 216 LEU A C 1
ATOM 1733 O O . LEU A 1 216 ? -18.495 9.094 12.370 1.00 92.31 216 LEU A O 1
ATOM 1737 N N . CYS A 1 217 ? -20.326 7.803 12.125 1.00 90.25 217 CYS A N 1
ATOM 1738 C CA . CYS A 1 217 ? -20.905 8.513 10.988 1.00 90.25 217 CYS A CA 1
ATOM 1739 C C . CYS A 1 217 ? -22.363 8.880 11.308 1.00 90.25 217 CYS A C 1
ATOM 1741 O O . CYS A 1 217 ? -23.270 8.088 11.037 1.00 90.25 217 CYS A O 1
ATOM 1743 N N . PRO A 1 218 ? -22.608 10.069 11.897 1.00 88.69 218 PRO A N 1
ATOM 1744 C CA . PRO A 1 218 ? -23.950 10.509 12.276 1.00 88.69 218 PRO A CA 1
ATOM 1745 C C . PRO A 1 218 ? -24.968 10.354 11.138 1.00 88.69 218 PRO A C 1
ATOM 1747 O O . PRO A 1 218 ? -24.691 10.747 10.004 1.00 88.69 218 PRO A O 1
ATOM 1750 N N . ASN A 1 219 ? -26.155 9.818 11.446 1.00 89.19 219 ASN A N 1
ATOM 1751 C CA . ASN A 1 219 ? -27.243 9.529 10.497 1.00 89.19 219 ASN A CA 1
ATOM 1752 C C . ASN A 1 219 ? -26.913 8.501 9.393 1.00 89.19 219 ASN A C 1
ATOM 1754 O O . ASN A 1 219 ? -27.683 8.348 8.445 1.00 89.19 219 ASN A O 1
ATOM 1758 N N . GLN A 1 220 ? -25.763 7.826 9.465 1.00 91.69 220 GLN A N 1
ATOM 1759 C CA . GLN A 1 220 ? -25.321 6.847 8.464 1.00 91.69 220 GLN A CA 1
ATOM 1760 C C . GLN A 1 220 ? -24.904 5.508 9.081 1.00 91.69 220 GLN A C 1
ATOM 1762 O O . GLN A 1 220 ? -24.361 4.661 8.374 1.00 91.69 220 GLN A O 1
ATOM 1767 N N . HIS A 1 221 ? -25.154 5.293 10.373 1.00 93.50 221 HIS A N 1
ATOM 1768 C CA . HIS A 1 221 ? -24.861 4.023 11.033 1.00 93.50 221 HIS A CA 1
ATOM 1769 C C . HIS A 1 221 ? -25.724 2.895 10.464 1.00 93.50 221 HIS A C 1
ATOM 1771 O O . HIS A 1 221 ? -26.877 3.098 10.078 1.00 93.50 221 HIS A O 1
ATOM 1777 N N . SER A 1 222 ? -25.170 1.685 10.419 1.00 94.25 222 SER A N 1
ATOM 1778 C CA . SER A 1 222 ? -25.959 0.514 10.055 1.00 94.25 222 SER A CA 1
ATOM 1779 C C . SER A 1 222 ? -26.981 0.191 11.146 1.00 94.25 222 SER A C 1
ATOM 1781 O O . SER A 1 222 ? -26.729 0.396 12.334 1.00 94.25 222 SER A O 1
ATOM 1783 N N . ASN A 1 223 ? -28.119 -0.386 10.747 1.00 94.81 223 ASN A N 1
ATOM 1784 C CA . ASN A 1 223 ? -29.150 -0.829 11.693 1.00 94.81 223 ASN A CA 1
ATOM 1785 C C . ASN A 1 223 ? -28.581 -1.774 12.762 1.00 94.81 223 ASN A C 1
ATOM 1787 O O . ASN A 1 223 ? -28.991 -1.707 13.913 1.00 94.81 223 ASN A O 1
ATOM 1791 N N . LEU A 1 224 ? -27.599 -2.606 12.394 1.00 94.62 224 LEU A N 1
ATOM 1792 C CA . LEU A 1 224 ? -26.988 -3.554 13.320 1.00 94.62 224 LEU A CA 1
ATOM 1793 C C . LEU A 1 224 ? -26.193 -2.848 14.423 1.00 94.62 224 LEU A C 1
ATOM 1795 O O . LEU A 1 224 ? -26.258 -3.278 15.563 1.00 94.62 224 LEU A O 1
ATOM 1799 N N . VAL A 1 225 ? -25.475 -1.759 14.128 1.00 94.94 225 VAL A N 1
ATOM 1800 C CA . VAL A 1 225 ? -24.827 -0.955 15.183 1.00 94.94 225 VAL A CA 1
ATOM 1801 C C . VAL A 1 225 ? -25.877 -0.383 16.135 1.00 94.94 225 VAL A C 1
ATOM 1803 O O . VAL A 1 225 ? -25.691 -0.439 17.350 1.00 94.94 225 VAL A O 1
ATOM 1806 N N . LEU A 1 226 ? -26.977 0.137 15.585 1.00 95.75 226 LEU A N 1
ATOM 1807 C CA . LEU A 1 226 ? -28.031 0.813 16.348 1.00 95.75 226 LEU A CA 1
ATOM 1808 C C . LEU A 1 226 ? -28.801 -0.119 17.295 1.00 95.75 226 LEU A C 1
ATOM 1810 O O . LEU A 1 226 ? -29.343 0.345 18.294 1.00 95.75 226 LEU A O 1
ATOM 1814 N N . GLU A 1 227 ? -28.806 -1.429 17.033 1.00 96.56 227 GLU A N 1
ATOM 1815 C CA . GLU A 1 227 ? -29.351 -2.436 17.955 1.00 96.56 227 GLU A CA 1
ATOM 1816 C C . GLU A 1 227 ? -28.544 -2.552 19.260 1.00 96.56 227 GLU A C 1
ATOM 1818 O O . GLU A 1 227 ? -29.099 -2.927 20.294 1.00 96.56 227 GLU A O 1
ATOM 1823 N N . TYR A 1 228 ? -27.248 -2.218 19.235 1.00 96.38 228 TYR A N 1
ATOM 1824 C CA . TYR A 1 228 ? -26.352 -2.333 20.393 1.00 96.38 228 TYR A CA 1
ATOM 1825 C C . TYR A 1 228 ? -25.959 -0.984 20.991 1.00 96.38 228 TYR A C 1
ATOM 1827 O O . TYR A 1 228 ? -25.766 -0.890 22.203 1.00 96.38 228 TYR A O 1
ATOM 1835 N N . ILE A 1 229 ? -25.814 0.049 20.160 1.00 96.00 229 ILE A N 1
ATOM 1836 C CA . ILE A 1 229 ? -25.423 1.395 20.579 1.00 96.00 229 ILE A CA 1
ATOM 1837 C C . ILE A 1 229 ? -26.443 2.386 20.004 1.00 96.00 229 ILE A C 1
ATOM 1839 O O . ILE A 1 229 ? -26.427 2.629 18.796 1.00 96.00 229 ILE A O 1
ATOM 1843 N N . PRO A 1 230 ? -27.316 2.972 20.844 1.00 95.50 230 PRO A N 1
ATOM 1844 C CA . PRO A 1 230 ? -28.335 3.911 20.399 1.00 95.50 230 PRO A CA 1
ATOM 1845 C C . PRO A 1 230 ? -27.739 5.108 19.662 1.00 95.50 230 PRO A C 1
ATOM 1847 O O . PRO A 1 230 ? -26.642 5.581 19.983 1.00 95.50 230 PRO A O 1
ATOM 1850 N N . GLU A 1 231 ? -28.488 5.631 18.695 1.00 95.12 231 GLU A N 1
ATOM 1851 C CA . GLU A 1 231 ? -28.039 6.748 17.866 1.00 95.12 231 GLU A CA 1
ATOM 1852 C C . GLU A 1 231 ? -27.731 7.993 18.703 1.00 95.12 231 GLU A C 1
ATOM 1854 O O . GLU A 1 231 ? -26.750 8.685 18.436 1.00 95.12 231 GLU A O 1
ATOM 1859 N N . GLU A 1 232 ? -28.501 8.245 19.763 1.00 94.75 232 GLU A N 1
ATOM 1860 C CA . GLU A 1 232 ? -28.283 9.379 20.659 1.00 94.75 232 GLU A CA 1
ATOM 1861 C C . GLU A 1 232 ? -26.920 9.281 21.348 1.00 94.75 232 GLU A C 1
ATOM 1863 O O . GLU A 1 232 ? -26.203 10.276 21.457 1.00 94.75 232 GLU A O 1
ATOM 1868 N N . VAL A 1 233 ? -26.527 8.070 21.757 1.00 94.44 233 VAL A N 1
ATOM 1869 C CA . VAL A 1 233 ? -25.230 7.806 22.388 1.00 94.44 233 VAL A CA 1
ATOM 1870 C C . VAL A 1 233 ? -24.106 8.012 21.379 1.00 94.44 233 VAL A C 1
ATOM 1872 O O . VAL A 1 233 ? -23.139 8.703 21.694 1.00 94.44 233 VAL A O 1
ATOM 1875 N N . LEU A 1 234 ? -24.240 7.485 20.157 1.00 94.31 234 LEU A N 1
ATOM 1876 C CA . LEU A 1 234 ? -23.248 7.666 19.088 1.00 94.31 234 LEU A CA 1
ATOM 1877 C C . LEU A 1 234 ? -23.098 9.134 18.683 1.00 94.31 234 LEU A C 1
ATOM 1879 O O . LEU A 1 234 ? -21.978 9.597 18.470 1.00 94.31 234 LEU A O 1
ATOM 1883 N N . LEU A 1 235 ? -24.202 9.877 18.606 1.00 93.81 235 LEU A N 1
ATOM 1884 C CA . LEU A 1 235 ? -24.199 11.298 18.276 1.00 93.81 235 LEU A CA 1
ATOM 1885 C C . LEU A 1 235 ? -23.553 12.123 19.393 1.00 93.81 235 LEU A C 1
ATOM 1887 O O . LEU A 1 235 ? -22.701 12.968 19.121 1.00 93.81 235 LEU A O 1
ATOM 1891 N N . SER A 1 236 ? -23.910 11.865 20.655 1.00 93.00 236 SER A N 1
ATOM 1892 C CA . SER A 1 236 ? -23.249 12.488 21.805 1.00 93.00 236 SER A CA 1
ATOM 1893 C C . SER A 1 236 ? -21.761 12.154 21.842 1.00 93.00 236 SER A C 1
ATOM 1895 O O . SER A 1 236 ? -20.950 13.037 22.113 1.00 93.00 236 SER A O 1
ATOM 1897 N N . PHE A 1 237 ? -21.393 10.913 21.528 1.00 90.25 237 PHE A N 1
ATOM 1898 C CA . PHE A 1 237 ? -20.009 10.457 21.517 1.00 90.25 237 PHE A CA 1
ATOM 1899 C C . PHE A 1 237 ? -19.202 11.132 20.402 1.00 90.25 237 PHE A C 1
ATOM 1901 O O . PHE A 1 237 ? -18.131 11.679 20.656 1.00 90.25 237 PHE A O 1
ATOM 1908 N N . HIS A 1 238 ? -19.764 11.205 19.194 1.00 91.44 238 HIS A N 1
ATOM 1909 C CA . HIS A 1 238 ? -19.205 11.953 18.071 1.00 91.44 238 HIS A CA 1
ATOM 1910 C C . HIS A 1 238 ? -19.002 13.434 18.411 1.00 91.44 238 HIS A C 1
ATOM 1912 O O . HIS A 1 238 ? -17.917 13.967 18.200 1.00 91.44 238 HIS A O 1
ATOM 1918 N N . ASN A 1 239 ? -20.013 14.091 18.985 1.00 90.50 239 ASN A N 1
ATOM 1919 C CA . ASN A 1 239 ? -19.929 15.501 19.365 1.00 90.50 239 ASN A CA 1
ATOM 1920 C C . ASN A 1 239 ? -18.922 15.744 20.496 1.00 90.50 239 ASN A C 1
ATOM 1922 O O . ASN A 1 239 ? -18.233 16.759 20.479 1.00 90.50 239 ASN A O 1
ATOM 1926 N N . SER A 1 240 ? -18.809 14.820 21.456 1.00 88.25 240 SER A N 1
ATOM 1927 C CA . SER A 1 240 ? -17.805 14.888 22.524 1.00 88.25 240 SER A CA 1
ATOM 1928 C C . SER A 1 240 ? -16.395 14.786 21.953 1.00 88.25 240 SER A C 1
ATOM 1930 O O . SER A 1 240 ? -15.554 15.622 22.264 1.00 88.25 240 SER A O 1
ATOM 1932 N N . LEU A 1 241 ? -16.152 13.815 21.067 1.00 85.38 241 LEU A N 1
ATOM 1933 C CA . LEU A 1 241 ? -14.855 13.639 20.414 1.00 85.38 241 LEU A CA 1
ATOM 1934 C C . LEU A 1 241 ? -14.514 14.809 19.491 1.00 85.38 241 LEU A C 1
ATOM 1936 O O . LEU A 1 241 ? -13.389 15.291 19.518 1.00 85.38 241 LEU A O 1
ATOM 1940 N N . LEU A 1 242 ? -15.475 15.310 18.709 1.00 82.62 242 LEU A N 1
ATOM 1941 C CA . LEU A 1 242 ? -15.281 16.524 17.916 1.00 82.62 242 LEU A CA 1
ATOM 1942 C C . LEU A 1 242 ? -14.981 17.724 18.808 1.00 82.62 242 LEU A C 1
ATOM 1944 O O . LEU A 1 242 ? -14.088 18.500 18.490 1.00 82.62 242 LEU A O 1
ATOM 1948 N N . GLY A 1 243 ? -15.695 17.863 19.925 1.00 79.69 243 GLY A N 1
ATOM 1949 C CA . GLY A 1 243 ? -15.418 18.868 20.939 1.00 79.69 243 GLY A CA 1
ATOM 1950 C C . GLY A 1 243 ? -13.977 18.767 21.421 1.00 79.69 243 GLY A C 1
ATOM 1951 O O . GLY A 1 243 ? -13.240 19.735 21.309 1.00 79.69 243 GLY A O 1
ATOM 1952 N N . GLU A 1 244 ? -13.532 17.595 21.865 1.00 74.25 244 GLU A N 1
ATOM 1953 C CA . GLU A 1 244 ? -12.149 17.367 22.294 1.00 74.25 244 GLU A CA 1
ATOM 1954 C C . GLU A 1 244 ? -11.127 17.642 21.182 1.00 74.25 244 GLU A C 1
ATOM 1956 O O . GLU A 1 244 ? -10.113 18.285 21.438 1.00 74.25 244 GLU A O 1
ATOM 1961 N N . CYS A 1 245 ? -11.395 17.239 19.937 1.00 65.19 245 CYS A N 1
ATOM 1962 C CA . CYS A 1 245 ? -10.516 17.504 18.797 1.00 65.19 245 CYS A CA 1
ATOM 1963 C C . CYS A 1 245 ? -10.455 18.988 18.406 1.00 65.19 245 CYS A C 1
ATOM 1965 O O . CYS A 1 245 ? -9.412 19.446 17.952 1.00 65.19 245 CYS A O 1
ATOM 1967 N N . LEU A 1 246 ? -11.547 19.737 18.565 1.00 65.19 246 LEU A N 1
ATOM 1968 C CA . LEU A 1 246 ? -11.610 21.173 18.267 1.00 65.19 246 LEU A CA 1
ATOM 1969 C C . LEU A 1 246 ? -11.092 22.028 19.436 1.00 65.19 246 LEU A C 1
ATOM 1971 O O . LEU A 1 246 ? -10.534 23.099 19.214 1.00 65.19 246 LEU A O 1
ATOM 1975 N N . TYR A 1 247 ? -11.253 21.553 20.676 1.00 56.44 247 TYR A N 1
ATOM 1976 C CA . TYR A 1 247 ? -10.692 22.152 21.892 1.00 56.44 247 TYR A CA 1
ATOM 1977 C C . TYR A 1 247 ? -9.243 21.752 22.148 1.00 56.44 247 TYR A C 1
ATOM 1979 O O . TYR A 1 247 ? -8.569 22.416 22.941 1.00 56.44 247 TYR A O 1
ATOM 1987 N N . MET A 1 248 ? -8.720 20.752 21.433 1.00 56.25 248 MET A N 1
ATOM 1988 C CA . MET A 1 248 ? -7.309 20.741 21.083 1.00 56.25 248 MET A CA 1
ATOM 1989 C C . MET A 1 248 ? -7.094 21.967 20.200 1.00 56.25 248 MET A C 1
ATOM 1991 O O . MET A 1 248 ? -7.067 21.896 18.975 1.00 56.25 248 MET A O 1
ATOM 1995 N N . ASN A 1 249 ? -6.955 23.122 20.853 1.00 52.47 249 ASN A N 1
ATOM 1996 C CA . ASN A 1 249 ? -6.259 24.265 20.31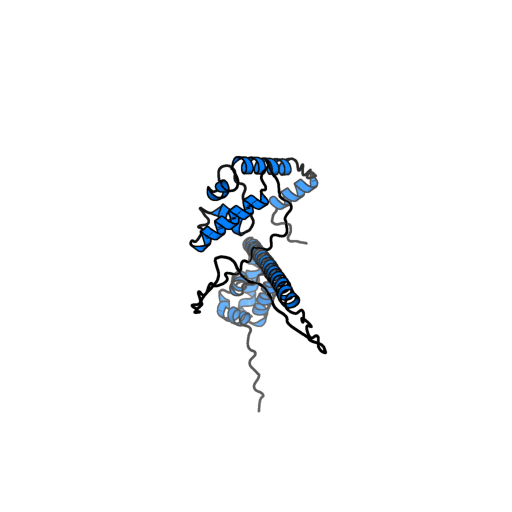7 1.00 52.47 249 ASN A CA 1
ATOM 1997 C C . ASN A 1 249 ? -4.833 23.766 20.117 1.00 52.47 249 ASN A C 1
ATOM 1999 O O . ASN A 1 249 ? -3.958 23.959 20.962 1.00 52.47 249 ASN A O 1
ATOM 2003 N N . ILE A 1 250 ? -4.631 23.003 19.043 1.00 55.56 250 ILE A N 1
ATOM 2004 C CA . ILE A 1 250 ? -3.320 22.762 18.501 1.00 55.56 250 ILE A CA 1
ATOM 2005 C C . ILE A 1 250 ? -2.935 24.168 18.082 1.00 55.56 250 ILE A C 1
ATOM 2007 O O . ILE A 1 250 ? -3.336 24.650 17.026 1.00 55.56 250 ILE A O 1
ATOM 2011 N N . SER A 1 251 ? -2.290 24.892 18.992 1.00 52.41 251 SER A N 1
ATOM 2012 C CA . SER A 1 251 ? -1.691 26.172 18.697 1.00 52.41 251 SER A CA 1
ATOM 2013 C C . SER A 1 251 ? -0.499 25.827 17.829 1.00 52.41 251 SER A C 1
ATOM 2015 O O . SER A 1 251 ? 0.626 25.724 18.314 1.00 52.41 251 SER A O 1
ATOM 2017 N N . TRP A 1 252 ? -0.775 25.535 16.561 1.00 58.56 252 TRP A N 1
ATOM 2018 C CA . TRP A 1 252 ? 0.250 25.511 15.548 1.00 58.56 252 TRP A CA 1
ATOM 2019 C C . TRP A 1 252 ? 0.867 26.893 15.629 1.00 58.56 252 TRP A C 1
ATOM 2021 O O . TRP A 1 252 ? 0.199 27.901 15.393 1.00 58.56 252 TRP A O 1
ATOM 2031 N N . THR A 1 253 ? 2.119 26.952 16.054 1.00 74.69 253 THR A N 1
ATOM 2032 C CA . THR A 1 253 ? 2.883 28.175 15.861 1.00 74.69 253 THR A CA 1
ATOM 2033 C C . THR A 1 253 ? 2.865 28.482 14.363 1.00 74.69 253 THR A C 1
ATOM 2035 O O . THR A 1 253 ? 2.831 27.554 13.547 1.00 74.69 253 THR A O 1
ATOM 2038 N N . ASP A 1 254 ? 2.874 29.760 13.972 1.00 76.31 254 ASP A N 1
ATOM 2039 C CA . ASP A 1 254 ? 2.880 30.143 12.546 1.00 76.31 254 ASP A CA 1
ATOM 2040 C C . ASP A 1 254 ? 3.965 29.379 11.764 1.00 76.31 254 ASP A C 1
ATOM 2042 O O . ASP A 1 254 ? 3.785 29.000 10.609 1.00 76.31 254 ASP A O 1
ATOM 2046 N N . ASP A 1 255 ? 5.063 29.056 12.446 1.00 82.06 255 ASP A N 1
ATOM 2047 C CA . ASP A 1 255 ? 6.186 28.277 11.943 1.00 82.06 255 ASP A CA 1
ATOM 2048 C C . ASP A 1 255 ? 5.844 26.798 11.651 1.00 82.06 255 ASP A C 1
ATOM 2050 O O . ASP A 1 255 ? 6.318 26.226 10.669 1.00 82.06 255 ASP A O 1
ATOM 2054 N N . GLU A 1 256 ? 5.014 26.153 12.473 1.00 74.94 256 GLU A N 1
ATOM 2055 C CA . GLU A 1 256 ? 4.527 24.783 12.250 1.00 74.94 256 GLU A CA 1
ATOM 2056 C C . GLU A 1 256 ? 3.438 24.743 11.176 1.00 74.94 256 GLU A C 1
ATOM 2058 O O . GLU A 1 256 ? 3.434 23.835 10.339 1.00 74.94 256 GLU A O 1
ATOM 2063 N N . TYR A 1 257 ? 2.562 25.752 11.150 1.00 76.31 257 TYR A N 1
ATOM 2064 C CA . TYR A 1 257 ? 1.549 25.891 10.108 1.00 76.31 257 TYR A CA 1
ATOM 2065 C C . TYR A 1 257 ? 2.199 26.086 8.734 1.00 76.31 257 TYR A C 1
ATOM 2067 O O . TYR A 1 257 ? 1.847 25.364 7.799 1.00 76.31 257 TYR A O 1
ATOM 2075 N N . ILE A 1 258 ? 3.199 26.974 8.621 1.00 79.25 258 ILE A N 1
ATOM 2076 C CA . ILE A 1 258 ? 3.979 27.192 7.389 1.00 79.25 258 ILE A CA 1
ATOM 2077 C C . ILE A 1 258 ? 4.714 25.915 6.972 1.00 79.25 258 ILE A C 1
ATOM 2079 O O . ILE A 1 258 ? 4.746 25.591 5.788 1.00 79.25 258 ILE A O 1
ATOM 2083 N N . LYS A 1 259 ? 5.277 25.143 7.912 1.00 77.88 259 LYS A N 1
ATOM 2084 C CA . LYS A 1 259 ? 5.927 23.862 7.581 1.00 77.88 259 LYS A CA 1
ATOM 2085 C C . LYS A 1 259 ? 4.938 22.866 6.985 1.00 77.88 259 LYS A C 1
ATOM 2087 O O . LYS A 1 259 ? 5.257 22.246 5.976 1.00 77.88 259 LYS A O 1
ATOM 2092 N N . VAL A 1 260 ? 3.741 22.730 7.554 1.00 73.00 260 VAL A N 1
ATOM 2093 C CA . VAL A 1 260 ? 2.730 21.804 7.022 1.00 73.00 260 VAL A CA 1
ATOM 2094 C C . VAL A 1 260 ? 2.140 22.287 5.705 1.00 73.00 260 VAL A C 1
ATOM 2096 O O . VAL A 1 260 ? 2.034 21.487 4.779 1.00 73.00 260 VAL A O 1
ATOM 2099 N N . THR A 1 261 ? 1.829 23.577 5.566 1.00 73.00 261 THR A N 1
ATOM 2100 C CA . THR A 1 261 ? 1.361 24.122 4.279 1.00 73.00 261 THR A CA 1
ATOM 2101 C C . THR A 1 261 ? 2.421 23.973 3.199 1.00 73.00 261 THR A C 1
ATOM 2103 O O . THR A 1 261 ? 2.094 23.523 2.109 1.00 73.00 261 THR A O 1
ATOM 2106 N N . ARG A 1 262 ? 3.705 24.183 3.508 1.00 75.44 262 ARG A N 1
ATOM 2107 C CA . ARG A 1 262 ? 4.798 23.956 2.554 1.00 75.44 262 ARG A CA 1
ATOM 2108 C C . ARG A 1 262 ? 4.973 22.481 2.178 1.00 75.44 262 ARG A C 1
ATOM 2110 O O . ARG A 1 262 ? 5.275 22.187 1.032 1.00 75.44 262 ARG A O 1
ATOM 2117 N N . ILE A 1 263 ? 4.721 21.540 3.093 1.00 70.62 263 ILE A N 1
ATOM 2118 C CA . ILE A 1 263 ? 4.701 20.095 2.783 1.00 70.62 263 ILE A CA 1
ATOM 2119 C C . ILE A 1 263 ? 3.530 19.736 1.851 1.00 70.62 263 ILE A C 1
ATOM 2121 O O . ILE A 1 263 ? 3.670 18.866 0.991 1.00 70.62 263 ILE A O 1
ATOM 2125 N N . VAL A 1 264 ? 2.376 20.386 2.024 1.00 69.62 264 VAL A N 1
ATOM 2126 C CA . VAL A 1 264 ? 1.162 20.139 1.228 1.00 69.62 264 VAL A CA 1
ATOM 2127 C C . VAL A 1 264 ? 1.230 20.819 -0.144 1.00 69.62 264 VAL A C 1
ATOM 2129 O O . VAL A 1 264 ? 0.792 20.232 -1.132 1.00 69.62 264 VAL A O 1
ATOM 2132 N N . GLU A 1 265 ? 1.804 22.019 -0.224 1.00 70.44 265 GLU A N 1
ATOM 2133 C CA . GLU A 1 265 ? 1.949 22.799 -1.459 1.00 70.44 265 GLU A CA 1
ATOM 2134 C C . GLU A 1 265 ? 3.199 22.407 -2.268 1.00 70.44 265 GLU A C 1
ATOM 2136 O O . GLU A 1 265 ? 3.180 22.475 -3.496 1.00 70.44 265 GLU A O 1
ATOM 2141 N N . GLU A 1 266 ? 4.258 21.909 -1.617 1.00 56.00 266 GLU A N 1
ATOM 2142 C CA . GLU A 1 266 ? 5.476 21.405 -2.263 1.00 56.00 266 GLU A CA 1
ATOM 2143 C C . GLU A 1 266 ? 5.766 19.933 -1.892 1.00 56.00 266 GLU A C 1
ATOM 2145 O O . GLU A 1 266 ? 6.803 19.630 -1.291 1.00 56.00 266 GLU A O 1
ATOM 2150 N N . PRO A 1 267 ? 4.943 18.953 -2.319 1.00 52.94 267 PRO A N 1
ATOM 2151 C CA . PRO A 1 267 ? 5.216 17.532 -2.070 1.00 52.94 267 PRO A CA 1
ATOM 2152 C C . PRO A 1 267 ? 6.516 17.011 -2.728 1.00 52.94 267 PRO A C 1
ATOM 2154 O O . PRO A 1 267 ? 6.873 15.847 -2.548 1.00 52.94 267 PRO A O 1
ATOM 2157 N N . ASN A 1 268 ? 7.242 17.855 -3.475 1.00 50.91 268 ASN A N 1
ATOM 2158 C CA . ASN A 1 268 ? 8.387 17.483 -4.307 1.00 50.91 268 ASN A CA 1
ATOM 2159 C C . ASN A 1 268 ? 9.766 17.961 -3.806 1.00 50.91 268 ASN A C 1
ATOM 2161 O O . ASN A 1 268 ? 10.751 17.653 -4.470 1.00 50.91 268 ASN A O 1
ATOM 2165 N N . GLN A 1 269 ? 9.890 18.667 -2.670 1.00 52.34 269 GLN A N 1
ATOM 2166 C CA . GLN A 1 269 ? 11.204 19.182 -2.218 1.00 52.34 269 GLN A CA 1
ATOM 2167 C C . GLN A 1 269 ? 11.885 18.402 -1.073 1.00 52.34 269 GLN A C 1
ATOM 2169 O O . GLN A 1 269 ? 13.052 18.650 -0.791 1.00 52.34 269 GLN A O 1
ATOM 2174 N N . ILE A 1 270 ? 11.252 17.397 -0.453 1.00 49.44 270 ILE A N 1
ATOM 2175 C CA . ILE A 1 270 ? 11.852 16.650 0.687 1.00 49.44 270 ILE A CA 1
ATOM 2176 C C . ILE A 1 270 ? 12.662 15.415 0.227 1.00 49.44 270 ILE A C 1
ATOM 2178 O O . ILE A 1 270 ? 12.767 14.421 0.939 1.00 49.44 270 ILE A O 1
ATOM 2182 N N . LEU A 1 271 ? 13.224 15.425 -0.985 1.00 45.31 271 LEU A N 1
ATOM 2183 C CA . LEU A 1 271 ? 14.030 14.305 -1.505 1.00 45.31 271 LEU A CA 1
ATOM 2184 C C . LEU A 1 271 ? 15.507 14.634 -1.763 1.00 45.31 271 LEU A C 1
ATOM 2186 O O . LEU A 1 271 ? 16.212 13.789 -2.309 1.00 45.31 271 LEU A O 1
ATOM 2190 N N . GLU A 1 272 ? 15.995 15.787 -1.304 1.00 42.19 272 GLU A N 1
ATOM 2191 C CA . GLU A 1 272 ? 17.430 16.104 -1.293 1.00 42.19 272 GLU A CA 1
ATOM 2192 C C . GLU A 1 272 ? 17.922 16.504 0.106 1.00 42.19 272 GLU A C 1
ATOM 2194 O O . GLU A 1 272 ? 18.305 17.646 0.337 1.00 42.19 272 GLU A O 1
ATOM 2199 N N . LEU A 1 273 ? 17.917 15.547 1.039 1.00 36.53 273 LEU A N 1
ATOM 2200 C CA . LEU A 1 273 ? 18.869 15.471 2.156 1.00 36.53 273 LEU A CA 1
ATOM 2201 C C . LEU A 1 273 ? 19.228 14.004 2.416 1.00 36.53 273 LEU A C 1
ATOM 2203 O O . LEU A 1 273 ? 18.291 13.178 2.522 1.00 36.53 273 LEU A O 1
#

Organism: NCBI:txid1195481

Secondary structure (DSSP, 8-state):
----PPPPPPPHHHHHHHHTTTT--HHHHHHHTT---HHHHHHHHHHHHHHH-TTTHHHHHHHHHHHHTSHHHHHHHHHHHHHHHHHHHHHHHHHHHHHHHHHHHHHHHHHT------------------------------------------------TT-----PPP-EETTEEHHHHHHHHHHHHHHHHHH----TTT-HHHHHHHTT-----TT---HHHHHHS-HHHHHHHHHHHHHHHHHS-----HHHHHHHHHHHH-TTSTT--

Radius of gyration: 35.76 Å; chains: 1; bounding box: 84×86×95 Å

Foldseek 3Di:
DDDDPDDDDDDPLLVVCLVCVVPDALLVSCVVVVPLDPVVSVVSSLVSLVPPVVVCNVVRVVRHVVLCPDPCVVVSNVVSPVVVVVVVVVVVVVVVVVVVVVVVVVVVVVVPPDPPPDDDDDDDDDDDDDDDDDDDDDDDDDDDDDDDDDDDDPDDPPPPPPPPPPPDPQPDDPNDRPVVLLVVLLVVLVVVVVVDDDDCVQCVQSVVSVVVDHDQDQPPDDPSSCVRAPSVRSVVVVVVVVVVVVVPCVVCPVVNVVVVVCCVVCVPPPPDD